Protein AF-A0AAW7YJQ0-F1 (afdb_monomer)

Sequence (318 aa):
MSNKPVYKATSKRKDRTQKNKHLVEFEAVMVGSGQRIIGKMYSPSHKVIGQQPTARGVTRTARDEAKNKDLKVTDFEINRKIQQVELSNKELQRIVRDLRQTFQVTKITVAELKSEVQKLADGKVKLELKMAHQNYLSCFGLQQHEIENSITLPLRIYITDVTAKSDIENLLFEENENVVFEAIGPDIKGSWYKEIYYKLTGEDAKKYKAYAEKAAKLKAFEKPQAEVDNLNADTISKLLKALENTPEGALQNGRVLVVKFINPETQQSQVSSQLLSIDELIYLENNKGLIQNPRLILEQIALVHNDEKPLLPDKPTH

Nearest PDB structures (foldseek):
  3qwu-assembly1_B  TM=6.341E-01  e=4.909E-01  Aquifex aeolicus
  7oqe-assembly1_G  TM=4.433E-01  e=2.481E+00  Saccharomyces cerevisiae
  8bwy-assembly1_O  TM=4.690E-01  e=8.864E+00  Chlamydomonas reinhardtii

Solvent-accessible surface area (backbone atoms only — not comparable to full-atom values): 19298 Å² total; per-residue (Å²): 134,86,87,71,88,82,86,75,88,79,84,81,85,76,83,92,83,74,97,76,81,75,72,55,76,51,77,52,76,56,90,88,73,84,54,77,52,81,51,81,53,82,67,87,78,83,79,86,77,88,76,83,91,78,93,80,74,100,78,50,68,69,61,56,49,51,53,52,50,54,51,52,54,51,52,53,56,51,52,53,51,49,52,51,51,53,51,52,50,54,51,52,54,49,52,55,51,53,53,51,50,54,50,53,53,51,54,50,54,54,52,53,52,53,52,52,53,50,54,50,51,58,50,48,55,55,48,52,53,49,49,52,53,49,53,58,44,45,78,72,72,56,54,75,78,75,45,68,76,40,44,77,46,87,43,80,49,81,37,76,60,62,84,60,48,66,62,53,50,51,67,67,64,54,88,46,96,58,52,54,78,53,78,59,69,75,83,49,92,74,33,50,45,46,39,36,35,39,40,29,45,69,70,60,23,52,54,50,47,54,51,50,54,52,48,47,62,48,40,79,68,35,64,69,47,56,55,49,49,51,53,46,49,54,48,50,53,53,52,49,62,73,42,68,89,45,75,56,47,47,50,73,60,90,49,39,37,38,30,27,28,60,41,86,89,77,70,42,76,44,77,50,74,50,73,48,53,73,68,45,46,53,52,46,70,76,42,64,72,37,55,81,36,39,66,60,38,55,56,55,44,51,33,49,74,68,72,45,80,65,81,70,76,74,73,81,82,123

pLDDT: mean 73.48, std 18.46, range [32.59, 98.06]

Foldseek 3Di:
DDDDDDDDFDDDDDDDDDDDFDKDKTWDDDPPPPDTDTDIDGDDDDDDDDDDDDDDDPPCPVVVVVVVVVVVVVVVVVVVVVVVVVVVVVVVVVVVVVVVVVVVVVVVVVVVVVVVVVVVVVVVVVVVVVVVVVVVVVVVVDDPVNPVAKDKDKDKDKDLACVCVVVVVCVVVVDDVQWDWDWDDDQDPRMGIIIIITIGHDPVRVVVVVVVVVVVVVVVVCPVVVVVVVVLVVVQVVVCVVCVPPQWFWDDDQQWIKTWYQDPVVSDIDIDIDGADPQLNVVCVVVVCCRVPRVVSVVQSVCVVVVNPRPDPPDPPD

Structure (mmCIF, N/CA/C/O backbone):
data_AF-A0AAW7YJQ0-F1
#
_entry.id   AF-A0AAW7YJQ0-F1
#
loop_
_atom_site.group_PDB
_atom_site.id
_atom_site.type_symbol
_atom_site.label_atom_id
_atom_site.label_alt_id
_atom_site.label_comp_id
_atom_site.label_asym_id
_atom_site.label_entity_id
_atom_site.label_seq_id
_atom_site.pdbx_PDB_ins_code
_atom_site.Cartn_x
_atom_site.Cartn_y
_atom_site.Cartn_z
_atom_site.occupancy
_atom_site.B_iso_or_equiv
_atom_site.auth_seq_id
_atom_site.auth_comp_id
_atom_site.auth_asym_id
_atom_site.auth_atom_id
_atom_site.pdbx_PDB_model_num
ATOM 1 N N . MET A 1 1 ? 27.300 18.529 -16.644 1.00 38.66 1 MET A N 1
ATOM 2 C CA . MET A 1 1 ? 28.735 18.745 -16.938 1.00 38.66 1 MET A CA 1
ATOM 3 C C . MET A 1 1 ? 29.188 17.696 -17.947 1.00 38.66 1 MET A C 1
ATOM 5 O O . MET A 1 1 ? 28.914 16.524 -17.739 1.00 38.66 1 MET A O 1
ATOM 9 N N . SER A 1 2 ? 29.760 18.111 -19.081 1.00 32.59 2 SER A N 1
ATOM 10 C CA . SER A 1 2 ? 30.146 17.222 -20.190 1.00 32.59 2 SER A CA 1
ATOM 11 C C . SER A 1 2 ? 31.541 16.636 -19.942 1.00 32.59 2 SER A C 1
ATOM 13 O O . SER A 1 2 ? 32.525 17.376 -19.946 1.00 32.59 2 SER A O 1
ATOM 15 N N . ASN A 1 3 ? 31.624 15.322 -19.705 1.00 36.12 3 ASN A N 1
ATOM 16 C CA . ASN A 1 3 ? 32.891 14.601 -19.568 1.00 36.12 3 ASN A CA 1
ATOM 17 C C . ASN A 1 3 ? 33.551 14.458 -20.946 1.00 36.12 3 ASN A C 1
ATOM 19 O O . ASN A 1 3 ? 33.208 13.569 -21.724 1.00 36.12 3 ASN A O 1
ATOM 23 N N . LYS A 1 4 ? 34.507 15.340 -21.253 1.00 37.34 4 LYS A N 1
ATOM 24 C CA . LYS A 1 4 ? 35.410 15.163 -22.397 1.00 37.34 4 LYS A CA 1
ATOM 25 C C . LYS A 1 4 ? 36.464 14.098 -22.050 1.00 37.34 4 LYS A C 1
ATOM 27 O O . LYS A 1 4 ? 36.998 14.136 -20.941 1.00 37.34 4 LYS A O 1
ATOM 32 N N . PRO A 1 5 ? 36.792 13.167 -22.961 1.00 40.34 5 PRO A N 1
ATOM 33 C CA . PRO A 1 5 ? 37.834 12.176 -22.718 1.00 40.34 5 PRO A CA 1
ATOM 34 C C . PRO A 1 5 ? 39.202 12.855 -22.566 1.00 40.34 5 PRO A C 1
ATOM 36 O O . PRO A 1 5 ? 39.597 13.679 -23.392 1.00 40.34 5 PRO A O 1
ATOM 39 N N . VAL A 1 6 ? 39.920 12.499 -21.499 1.00 46.69 6 VAL A N 1
ATOM 40 C CA . VAL A 1 6 ? 41.287 12.954 -21.218 1.00 46.69 6 VAL A CA 1
ATOM 41 C C . VAL A 1 6 ? 42.258 11.898 -21.740 1.00 46.69 6 VAL A C 1
ATOM 43 O O . VAL A 1 6 ? 42.297 10.781 -21.230 1.00 46.69 6 VAL A O 1
ATOM 46 N N . TYR A 1 7 ? 43.053 12.245 -22.751 1.00 45.16 7 TYR A N 1
ATOM 47 C CA . TYR A 1 7 ? 44.089 11.368 -23.297 1.00 45.16 7 TYR A CA 1
ATOM 48 C C . TYR A 1 7 ? 45.392 11.564 -22.512 1.00 45.16 7 TYR A C 1
ATOM 50 O O . TYR A 1 7 ? 45.967 12.651 -22.526 1.00 45.16 7 TYR A O 1
ATOM 58 N N . LYS A 1 8 ? 45.877 10.521 -21.827 1.00 47.38 8 LYS A N 1
ATOM 59 C CA . LYS A 1 8 ? 47.221 10.503 -21.224 1.00 47.38 8 LYS A CA 1
ATOM 60 C C . LYS A 1 8 ? 48.135 9.618 -22.065 1.00 47.38 8 LYS A C 1
ATOM 62 O O . LYS A 1 8 ? 47.980 8.403 -22.067 1.00 47.38 8 LYS A O 1
ATOM 67 N N . ALA A 1 9 ? 49.094 10.224 -22.760 1.00 42.44 9 ALA A N 1
ATOM 68 C CA . ALA A 1 9 ? 50.159 9.499 -23.444 1.00 42.44 9 ALA A CA 1
ATOM 69 C C . ALA A 1 9 ? 51.313 9.247 -22.462 1.00 42.44 9 ALA A C 1
ATOM 71 O O . ALA A 1 9 ? 51.965 10.186 -22.011 1.00 42.44 9 ALA A O 1
ATOM 72 N N . THR A 1 10 ? 51.574 7.988 -22.117 1.00 46.25 10 THR A N 1
ATOM 73 C CA . THR A 1 10 ? 52.724 7.598 -21.292 1.00 46.25 10 THR A CA 1
ATOM 74 C C . THR A 1 10 ? 53.761 6.889 -22.161 1.00 46.25 10 THR A C 1
ATOM 76 O O . THR A 1 10 ? 53.623 5.730 -22.536 1.00 46.25 10 THR A O 1
ATOM 79 N N . SER A 1 11 ? 54.837 7.601 -22.498 1.00 42.94 11 SER A N 1
ATOM 80 C CA . SER A 1 11 ? 55.991 7.042 -23.210 1.00 42.94 11 SER A CA 1
ATOM 81 C C . SER A 1 11 ? 56.911 6.327 -22.212 1.00 42.94 11 SER A C 1
ATOM 83 O O . SER A 1 11 ? 57.704 6.974 -21.526 1.00 42.94 11 SER A O 1
ATOM 85 N N . LYS A 1 12 ? 56.855 4.992 -22.137 1.00 48.91 12 LYS A N 1
ATOM 86 C CA . LYS A 1 12 ? 57.889 4.202 -21.446 1.00 48.91 12 LYS A CA 1
ATOM 87 C C . LYS A 1 12 ? 59.091 4.014 -22.379 1.00 48.91 12 LYS A C 1
ATOM 89 O O . LYS A 1 12 ? 59.047 3.199 -23.295 1.00 48.91 12 LYS A O 1
ATOM 94 N N . ARG A 1 13 ? 60.181 4.755 -22.143 1.00 43.78 13 ARG A N 1
ATOM 95 C CA . ARG A 1 13 ? 61.488 4.482 -22.767 1.00 43.78 13 ARG A CA 1
ATOM 96 C C . ARG A 1 13 ? 62.072 3.216 -22.136 1.00 43.78 13 ARG A C 1
ATOM 98 O O . ARG A 1 13 ? 62.430 3.236 -20.966 1.00 43.78 13 ARG A O 1
ATOM 105 N N . LYS A 1 14 ? 62.145 2.122 -22.898 1.00 45.50 14 LYS A N 1
ATOM 106 C CA . LYS A 1 14 ? 62.952 0.949 -22.536 1.00 45.50 14 LYS A CA 1
ATOM 107 C C . LYS A 1 14 ? 64.390 1.161 -22.994 1.00 45.50 14 LYS A C 1
ATOM 109 O O . LYS A 1 14 ? 64.624 1.653 -24.099 1.00 45.50 14 LYS A O 1
ATOM 114 N N . ASP A 1 15 ? 65.314 0.798 -22.114 1.00 45.66 15 ASP A N 1
ATOM 115 C CA . ASP A 1 15 ? 66.744 0.983 -22.288 1.00 45.66 15 ASP A CA 1
ATOM 116 C C . ASP A 1 15 ? 67.310 0.252 -23.506 1.00 45.66 15 ASP A C 1
ATOM 118 O O . ASP A 1 15 ? 66.871 -0.826 -23.914 1.00 45.66 15 ASP A O 1
ATOM 122 N N . ARG A 1 16 ? 68.299 0.916 -24.102 1.00 49.16 16 ARG A N 1
ATOM 123 C CA . ARG A 1 16 ? 69.020 0.535 -25.312 1.00 49.16 16 ARG A CA 1
ATOM 124 C C . ARG A 1 16 ? 69.809 -0.751 -25.091 1.00 49.16 16 ARG A C 1
ATOM 126 O O . ARG A 1 16 ? 70.845 -0.712 -24.442 1.00 49.16 16 ARG A O 1
ATOM 133 N N . THR A 1 17 ? 69.414 -1.839 -25.745 1.00 48.22 17 THR A N 1
ATOM 134 C CA . THR A 1 17 ? 70.344 -2.851 -26.294 1.00 48.22 17 THR A CA 1
ATOM 135 C C . THR A 1 17 ? 69.590 -3.850 -27.170 1.00 48.22 17 THR A C 1
ATOM 137 O O . THR A 1 17 ? 69.446 -5.013 -26.838 1.00 48.22 17 THR A O 1
ATOM 140 N N . GLN A 1 18 ? 69.084 -3.395 -28.318 1.00 44.53 18 GLN A N 1
ATOM 141 C CA . GLN A 1 18 ? 68.950 -4.225 -29.522 1.00 44.53 18 GLN A CA 1
ATOM 142 C C . GLN A 1 18 ? 68.548 -3.334 -30.700 1.00 44.53 18 GLN A C 1
ATOM 144 O O . GLN A 1 18 ? 67.503 -2.687 -30.713 1.00 44.53 18 GLN A O 1
ATOM 149 N N . LYS A 1 19 ? 69.432 -3.262 -31.697 1.00 52.66 19 LYS A N 1
ATOM 150 C CA . LYS A 1 19 ? 69.169 -2.625 -32.988 1.00 52.66 19 LYS A CA 1
ATOM 151 C C . LYS A 1 19 ? 68.106 -3.444 -33.725 1.00 52.66 19 LYS A C 1
ATOM 153 O O . LYS A 1 19 ? 68.458 -4.447 -34.334 1.00 52.66 19 LYS A O 1
ATOM 158 N N . ASN A 1 20 ? 66.842 -3.026 -33.681 1.00 49.19 20 ASN A N 1
ATOM 159 C CA . ASN A 1 20 ? 65.952 -2.916 -34.848 1.00 49.19 20 ASN A CA 1
ATOM 160 C C . ASN A 1 20 ? 64.479 -2.745 -34.444 1.00 49.19 20 ASN A C 1
ATOM 162 O O . ASN A 1 20 ? 63.972 -3.467 -33.595 1.00 49.19 20 ASN A O 1
ATOM 166 N N . LYS A 1 21 ? 63.802 -1.873 -35.207 1.00 51.53 21 LYS A N 1
ATOM 167 C CA . LYS A 1 21 ? 62.353 -1.599 -35.278 1.00 51.53 21 LYS A CA 1
ATOM 168 C C . LYS A 1 21 ? 61.780 -0.741 -34.143 1.00 51.53 21 LYS A C 1
ATOM 170 O O . LYS A 1 21 ? 61.586 -1.183 -33.018 1.00 51.53 21 LYS A O 1
ATOM 175 N N . HIS A 1 22 ? 61.436 0.499 -34.499 1.00 51.03 22 HIS A N 1
ATOM 176 C CA . HIS A 1 22 ? 60.574 1.373 -33.708 1.00 51.03 22 HIS A CA 1
ATOM 177 C C . HIS A 1 22 ? 59.160 0.780 -33.660 1.00 51.03 22 HIS A C 1
ATOM 179 O O . HIS A 1 22 ? 58.366 0.971 -34.580 1.00 51.03 22 HIS A O 1
ATOM 185 N N . LEU A 1 23 ? 58.872 0.030 -32.600 1.00 50.62 23 LEU A N 1
ATOM 186 C CA . LEU A 1 23 ? 57.520 -0.362 -32.228 1.00 50.62 23 LEU A CA 1
ATOM 187 C C . LEU A 1 23 ? 57.001 0.686 -31.240 1.00 50.62 23 LEU A C 1
ATOM 189 O O . LEU A 1 23 ? 57.612 0.889 -30.190 1.00 50.62 23 LEU A O 1
ATOM 193 N N . VAL A 1 24 ? 55.911 1.370 -31.582 1.00 55.31 24 VAL A N 1
ATOM 194 C CA . VAL A 1 24 ? 55.222 2.269 -30.650 1.00 55.31 24 VAL A CA 1
ATOM 195 C C . VAL A 1 24 ? 53.917 1.587 -30.258 1.00 55.31 24 VAL A C 1
ATOM 197 O O . VAL A 1 24 ? 53.035 1.383 -31.092 1.00 55.31 24 VAL A O 1
ATOM 200 N N . GLU A 1 25 ? 53.838 1.152 -29.004 1.00 51.06 25 GLU A N 1
ATOM 201 C CA . GLU A 1 25 ? 52.619 0.599 -28.415 1.00 51.06 25 GLU A CA 1
ATOM 202 C C . GLU A 1 25 ? 51.850 1.740 -27.747 1.00 51.06 25 GLU A C 1
ATOM 204 O O . GLU A 1 25 ? 52.436 2.539 -27.013 1.00 51.06 25 GLU A O 1
ATOM 209 N N . PHE A 1 26 ? 50.546 1.823 -28.002 1.00 57.84 26 PHE A N 1
ATOM 210 C CA . PHE A 1 26 ? 49.669 2.781 -27.337 1.00 57.84 26 PHE A CA 1
ATOM 211 C C . PHE A 1 26 ? 48.588 2.018 -26.576 1.00 57.84 26 PHE A C 1
ATOM 213 O O . PHE A 1 26 ? 47.979 1.085 -27.103 1.00 57.84 26 PHE A O 1
ATOM 220 N N . GLU A 1 27 ? 48.353 2.427 -25.333 1.00 51.44 27 GLU A N 1
ATOM 221 C CA . GLU A 1 27 ? 47.307 1.876 -24.477 1.00 51.44 27 GLU A CA 1
ATOM 222 C C . GLU A 1 27 ? 46.198 2.923 -24.334 1.00 51.44 27 GLU A C 1
ATOM 224 O O . GLU A 1 27 ? 46.438 4.033 -23.857 1.00 51.44 27 GLU A O 1
ATOM 229 N N . ALA A 1 28 ? 44.987 2.584 -24.777 1.00 58.69 28 ALA A N 1
ATOM 230 C CA . ALA A 1 28 ? 43.810 3.428 -24.612 1.00 58.69 28 ALA A CA 1
ATOM 231 C C . ALA A 1 28 ? 42.861 2.763 -23.610 1.00 58.69 28 ALA A C 1
ATOM 233 O O . ALA A 1 28 ? 42.374 1.653 -23.835 1.00 58.69 28 ALA A O 1
ATOM 234 N N . VAL A 1 29 ? 42.600 3.447 -22.495 1.00 53.69 29 VAL A N 1
ATOM 235 C CA . VAL A 1 29 ? 41.672 2.984 -21.458 1.00 53.69 29 VAL A CA 1
ATOM 236 C C . VAL A 1 29 ? 40.405 3.827 -21.534 1.00 53.69 29 VAL A C 1
ATOM 238 O O . VAL A 1 29 ? 40.438 5.031 -21.283 1.00 53.69 29 VAL A O 1
ATOM 241 N N . MET A 1 30 ? 39.282 3.199 -21.885 1.00 52.75 30 MET A N 1
ATOM 242 C CA . MET A 1 30 ? 37.971 3.846 -21.851 1.00 52.75 30 MET A CA 1
ATOM 243 C C . MET A 1 30 ? 37.423 3.819 -20.422 1.00 52.75 30 MET A C 1
ATOM 245 O O . MET A 1 30 ? 37.173 2.757 -19.852 1.00 52.75 30 MET A O 1
ATOM 249 N N . VAL A 1 31 ? 37.244 4.999 -19.825 1.00 48.41 31 VAL A N 1
ATOM 250 C CA . VAL A 1 31 ? 36.720 5.137 -18.459 1.00 48.41 31 VAL A CA 1
ATOM 251 C C . VAL A 1 31 ? 35.211 4.875 -18.475 1.00 48.41 31 VAL A C 1
ATOM 253 O O . VAL A 1 31 ? 34.451 5.672 -19.017 1.00 48.41 31 VAL A O 1
ATOM 256 N N . GLY A 1 32 ? 34.792 3.747 -17.895 1.00 57.69 32 GLY A N 1
ATOM 257 C CA . GLY A 1 32 ? 33.382 3.390 -17.683 1.00 57.69 32 GLY A CA 1
ATOM 258 C C . GLY A 1 32 ? 32.996 1.966 -18.096 1.00 57.69 32 GLY A C 1
ATOM 259 O O . GLY A 1 32 ? 32.023 1.445 -17.567 1.00 57.69 32 GLY A O 1
ATOM 260 N N . SER A 1 33 ? 33.755 1.308 -18.982 1.00 61.25 33 SER A N 1
ATOM 261 C CA . SER A 1 33 ? 33.408 -0.034 -19.494 1.00 61.25 33 SER A CA 1
ATOM 262 C C . SER A 1 33 ? 34.340 -1.166 -19.045 1.00 61.25 33 SER A C 1
ATOM 264 O O . SER A 1 33 ? 34.097 -2.319 -19.386 1.00 61.25 33 SER A O 1
ATOM 266 N N . GLY A 1 34 ? 35.433 -0.868 -18.331 1.00 60.31 34 GLY A N 1
ATOM 267 C CA . GLY A 1 34 ? 36.423 -1.869 -17.899 1.00 60.31 34 GLY A CA 1
ATOM 268 C C . GLY A 1 34 ? 37.202 -2.556 -19.034 1.00 60.31 34 GLY A C 1
ATOM 269 O O . GLY A 1 34 ? 38.104 -3.344 -18.764 1.00 60.31 34 GLY A O 1
ATOM 270 N N . GLN A 1 35 ? 36.906 -2.256 -20.302 1.00 52.62 35 GLN A N 1
ATOM 271 C CA . GLN A 1 35 ? 37.586 -2.849 -21.451 1.00 52.62 35 GLN A CA 1
ATOM 272 C C . GLN A 1 35 ? 38.898 -2.119 -21.760 1.00 52.62 35 GLN A C 1
ATOM 274 O O . GLN A 1 35 ? 38.926 -0.903 -21.967 1.00 52.62 35 GLN A O 1
ATOM 279 N N . ARG A 1 36 ? 39.991 -2.887 -21.829 1.00 61.41 36 ARG A N 1
ATOM 280 C CA . ARG A 1 36 ? 41.296 -2.437 -22.332 1.00 61.41 36 ARG A CA 1
ATOM 281 C C . ARG A 1 36 ? 41.463 -2.858 -23.787 1.00 61.41 36 ARG A C 1
ATOM 283 O O . ARG A 1 36 ? 41.291 -4.030 -24.106 1.00 61.41 36 ARG A O 1
ATOM 290 N N . ILE A 1 37 ? 41.852 -1.917 -24.645 1.00 60.56 37 ILE A N 1
ATOM 291 C CA . ILE A 1 37 ? 42.207 -2.191 -26.040 1.00 60.56 37 ILE A CA 1
ATOM 292 C C . ILE A 1 37 ? 43.687 -1.850 -26.218 1.00 60.56 37 ILE A C 1
ATOM 294 O O . ILE A 1 37 ? 44.101 -0.712 -25.995 1.00 60.56 37 ILE A O 1
ATOM 298 N N . ILE A 1 38 ? 44.485 -2.848 -26.605 1.00 65.38 38 ILE A N 1
ATOM 299 C CA . ILE A 1 38 ? 45.920 -2.700 -26.870 1.00 65.38 38 ILE A CA 1
ATOM 300 C C . ILE A 1 38 ? 46.132 -2.825 -28.379 1.00 65.38 38 ILE A C 1
ATOM 302 O O . ILE A 1 38 ? 45.857 -3.873 -28.961 1.00 65.38 38 ILE A O 1
ATOM 306 N N . GLY A 1 39 ? 46.614 -1.755 -29.013 1.00 57.09 39 GLY A N 1
ATOM 307 C CA . GLY A 1 39 ? 46.923 -1.718 -30.443 1.00 57.09 39 GLY A CA 1
ATOM 308 C C . GLY A 1 39 ? 48.424 -1.576 -30.691 1.00 57.09 39 GLY A C 1
ATOM 309 O O . GLY A 1 39 ? 49.099 -0.805 -30.009 1.00 57.09 39 GLY A O 1
ATOM 310 N N . LYS A 1 40 ? 48.953 -2.298 -31.688 1.00 58.19 40 LYS A N 1
ATOM 311 C CA . LYS A 1 40 ? 50.346 -2.168 -32.146 1.00 58.19 40 LYS A CA 1
ATOM 312 C C . LYS A 1 40 ? 50.368 -1.570 -33.551 1.00 58.19 40 LYS A C 1
ATOM 314 O O . LYS A 1 40 ? 49.762 -2.135 -34.457 1.00 58.19 40 LYS A O 1
ATOM 319 N N . MET A 1 41 ? 51.073 -0.454 -33.742 1.00 50.34 41 MET A N 1
ATOM 320 C CA . MET A 1 41 ? 51.333 0.121 -35.068 1.00 50.34 41 MET A CA 1
ATOM 321 C C . MET A 1 41 ? 52.789 -0.110 -35.470 1.00 50.34 41 MET A C 1
ATOM 323 O O . MET A 1 41 ? 53.715 0.177 -34.710 1.00 50.34 41 MET A O 1
ATOM 327 N N . TYR A 1 42 ? 52.986 -0.605 -36.690 1.00 48.03 42 TYR A N 1
ATOM 328 C CA . TYR A 1 42 ? 54.304 -0.760 -37.295 1.00 48.03 42 TYR A CA 1
ATOM 329 C C . TYR A 1 42 ? 54.614 0.457 -38.167 1.00 48.03 42 TYR A C 1
ATOM 331 O O . TYR A 1 42 ? 53.883 0.750 -39.109 1.00 48.03 42 TYR A O 1
ATOM 339 N N . SER A 1 43 ? 55.712 1.155 -37.864 1.00 51.47 43 SER A N 1
ATOM 340 C CA . SER A 1 43 ? 56.234 2.214 -38.731 1.00 51.47 43 SER A CA 1
ATOM 341 C C . SER A 1 43 ? 56.965 1.593 -39.937 1.00 51.47 43 SER A C 1
ATOM 343 O O . SER A 1 43 ? 57.858 0.758 -39.727 1.00 51.47 43 SER A O 1
ATOM 345 N N . PRO A 1 44 ? 56.628 1.962 -41.189 1.00 46.12 44 PRO A N 1
ATOM 346 C CA . PRO A 1 44 ? 57.328 1.464 -42.366 1.00 46.12 44 PRO A CA 1
ATOM 347 C C . PRO A 1 44 ? 58.755 2.024 -42.384 1.00 46.12 44 PRO A C 1
ATOM 349 O O . PRO A 1 44 ? 58.982 3.212 -42.588 1.00 46.12 44 PRO A O 1
ATOM 352 N N . SER A 1 45 ? 59.745 1.163 -42.148 1.00 41.59 45 SER A N 1
ATOM 353 C CA . SER A 1 45 ? 61.159 1.538 -42.218 1.00 41.59 45 SER A CA 1
ATOM 354 C C . SER A 1 45 ? 61.636 1.393 -43.665 1.00 41.59 45 SER A C 1
ATOM 356 O O . SER A 1 45 ? 61.904 0.283 -44.124 1.00 41.59 45 SER A O 1
ATOM 358 N N . HIS A 1 46 ? 61.749 2.501 -44.398 1.00 43.66 46 HIS A N 1
ATOM 359 C CA . HIS A 1 46 ? 62.412 2.507 -45.701 1.00 43.66 46 HIS A CA 1
ATOM 360 C C . HIS A 1 46 ? 63.924 2.332 -45.515 1.00 43.66 46 HIS A C 1
ATOM 362 O O . HIS A 1 46 ? 64.620 3.199 -44.992 1.00 43.66 46 HIS A O 1
ATOM 368 N N . LYS A 1 47 ? 64.435 1.171 -45.929 1.00 44.00 47 LYS A N 1
ATOM 369 C CA . LYS A 1 47 ? 65.864 0.863 -45.978 1.00 44.00 47 LYS A CA 1
ATOM 370 C C . LYS A 1 47 ? 66.404 1.383 -47.314 1.00 44.00 47 LYS A C 1
ATOM 372 O O . LYS A 1 47 ? 66.208 0.746 -48.344 1.00 44.00 47 LYS A O 1
ATOM 377 N N . VAL A 1 48 ? 67.054 2.545 -47.305 1.00 52.84 48 VAL A N 1
ATOM 378 C CA . VAL A 1 48 ? 67.793 3.057 -48.469 1.00 52.84 48 VAL A CA 1
ATOM 379 C C . VAL A 1 48 ? 69.103 2.273 -48.560 1.00 52.84 48 VAL A C 1
ATOM 381 O O . VAL A 1 48 ? 70.017 2.482 -47.766 1.00 52.84 48 VAL A O 1
ATOM 384 N N . ILE A 1 49 ? 69.168 1.308 -49.477 1.00 45.22 49 ILE A N 1
ATOM 385 C CA . ILE A 1 49 ? 70.396 0.577 -49.804 1.00 45.22 49 ILE A CA 1
ATOM 386 C C . ILE A 1 49 ? 71.047 1.309 -50.977 1.00 45.22 49 ILE A C 1
ATOM 388 O O . ILE A 1 49 ? 70.542 1.263 -52.095 1.00 45.22 49 ILE A O 1
ATOM 392 N N . GLY A 1 50 ? 72.155 2.001 -50.714 1.00 51.00 50 GLY A N 1
ATOM 393 C CA . GLY A 1 50 ? 73.015 2.550 -51.758 1.00 51.00 50 GLY A CA 1
ATOM 394 C C . GLY A 1 50 ? 73.790 1.427 -52.447 1.00 51.00 50 GLY A C 1
ATOM 395 O O . GLY A 1 50 ? 74.517 0.687 -51.787 1.00 51.00 50 GLY A O 1
ATOM 396 N N . GLN A 1 51 ? 73.639 1.304 -53.765 1.00 43.50 51 GLN A N 1
ATOM 397 C CA . GLN A 1 51 ? 74.512 0.492 -54.613 1.00 43.50 51 GLN A CA 1
ATOM 3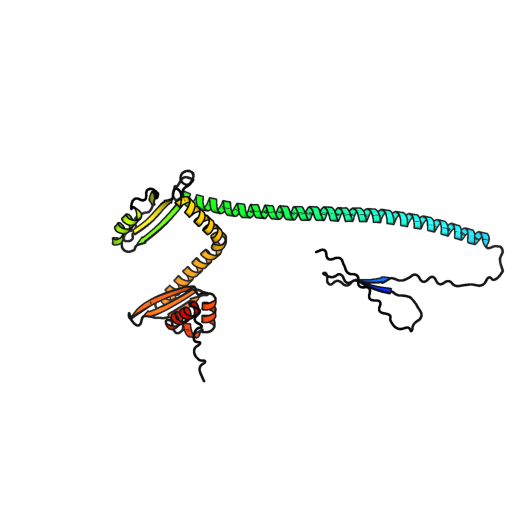98 C C . GLN A 1 51 ? 75.262 1.401 -55.591 1.00 43.50 51 GLN A C 1
ATOM 400 O O . GLN A 1 51 ? 74.673 2.283 -56.213 1.00 43.50 51 GLN A O 1
ATOM 405 N N . GLN A 1 52 ? 76.575 1.183 -55.679 1.00 48.16 52 GLN A N 1
ATOM 406 C CA . GLN A 1 52 ? 77.493 1.857 -56.595 1.00 48.16 52 GLN A CA 1
ATOM 407 C C . GLN A 1 52 ? 77.241 1.460 -58.063 1.00 48.16 52 GLN A C 1
ATOM 409 O O . GLN A 1 52 ? 76.842 0.323 -58.331 1.00 48.16 52 GLN A O 1
ATOM 414 N N . PRO A 1 53 ? 77.520 2.361 -59.024 1.00 46.09 53 PRO A N 1
ATOM 415 C CA . PRO A 1 53 ? 77.292 2.113 -60.439 1.00 46.09 53 PRO A CA 1
ATOM 416 C C . PRO A 1 53 ? 78.438 1.282 -61.028 1.00 46.09 53 PRO A C 1
ATOM 418 O O . PRO A 1 53 ? 79.586 1.719 -61.058 1.00 46.09 53 PRO A O 1
ATOM 421 N N . THR A 1 54 ? 78.131 0.089 -61.537 1.00 49.03 54 THR A N 1
ATOM 422 C CA . THR A 1 54 ? 79.034 -0.645 -62.434 1.00 49.03 54 THR A CA 1
ATOM 423 C C . THR A 1 54 ? 78.545 -0.503 -63.870 1.00 49.03 54 THR A C 1
ATOM 425 O O . THR A 1 54 ? 77.390 -0.772 -64.199 1.00 49.03 54 THR A O 1
ATOM 428 N N . ALA A 1 55 ? 79.444 -0.020 -64.726 1.00 51.88 55 ALA A N 1
ATOM 429 C CA . ALA A 1 55 ? 79.224 0.206 -66.143 1.00 51.88 55 ALA A CA 1
ATOM 430 C C . ALA A 1 55 ? 79.234 -1.125 -66.910 1.00 51.88 55 ALA A C 1
ATOM 432 O O . ALA A 1 55 ? 80.281 -1.757 -67.021 1.00 51.88 55 ALA A O 1
ATOM 433 N N . ARG A 1 56 ? 78.074 -1.545 -67.435 1.00 44.34 56 ARG A N 1
ATOM 434 C CA . ARG A 1 56 ? 77.917 -2.489 -68.563 1.00 44.34 56 ARG A CA 1
ATOM 435 C C . ARG A 1 56 ? 76.435 -2.607 -68.951 1.00 44.34 56 ARG A C 1
ATOM 437 O O . ARG A 1 56 ? 75.620 -3.021 -68.134 1.00 44.34 56 ARG A O 1
ATOM 444 N N . GLY A 1 57 ? 76.113 -2.327 -70.218 1.00 44.78 57 GLY A N 1
ATOM 445 C CA . GLY A 1 57 ? 74.914 -2.861 -70.884 1.00 44.78 57 GLY A CA 1
ATOM 446 C C . GLY A 1 57 ? 73.924 -1.831 -71.433 1.00 44.78 57 GLY A C 1
ATOM 447 O O . GLY A 1 57 ? 72.904 -1.550 -70.812 1.00 44.78 57 GLY A O 1
ATOM 448 N N . VAL A 1 58 ? 74.177 -1.359 -72.656 1.00 52.44 58 VAL A N 1
ATOM 449 C CA . VAL A 1 58 ? 73.335 -0.452 -73.470 1.00 52.44 58 VAL A CA 1
ATOM 450 C C . VAL A 1 58 ? 72.151 -1.198 -74.134 1.00 52.44 58 VAL A C 1
ATOM 452 O O . VAL A 1 58 ? 71.747 -0.908 -75.248 1.00 52.44 58 VAL A O 1
ATOM 455 N N . THR A 1 59 ? 71.540 -2.171 -73.452 1.00 53.28 59 THR A N 1
ATOM 456 C CA . THR A 1 59 ? 70.336 -2.882 -73.952 1.00 53.28 59 THR A CA 1
ATOM 457 C C . THR A 1 59 ? 69.293 -3.154 -72.857 1.00 53.28 59 THR A C 1
ATOM 459 O O . THR A 1 59 ? 68.558 -4.138 -72.906 1.00 53.28 59 THR A O 1
ATOM 462 N N . ARG A 1 60 ? 69.202 -2.278 -71.842 1.00 50.84 60 ARG A N 1
ATOM 463 C CA . ARG A 1 60 ? 68.178 -2.340 -70.770 1.00 50.84 60 ARG A CA 1
ATOM 464 C C . ARG A 1 60 ? 67.008 -1.361 -70.916 1.00 50.84 60 ARG A C 1
ATOM 466 O O . ARG A 1 60 ? 66.023 -1.507 -70.199 1.00 50.84 60 ARG A O 1
ATOM 473 N N . THR A 1 61 ? 67.053 -0.433 -71.868 1.00 55.09 61 THR A N 1
ATOM 474 C CA . THR A 1 61 ? 66.029 0.614 -72.034 1.00 55.09 61 THR A CA 1
ATOM 475 C C . THR A 1 61 ? 64.635 0.053 -72.335 1.00 55.09 61 THR A C 1
ATOM 477 O O . THR A 1 61 ? 63.674 0.468 -71.702 1.00 55.09 61 THR A O 1
ATOM 480 N N . ALA A 1 62 ? 64.505 -0.995 -73.154 1.00 55.56 62 ALA A N 1
ATOM 481 C CA . ALA A 1 62 ? 63.187 -1.560 -73.481 1.00 55.56 62 ALA A CA 1
ATOM 482 C C . ALA A 1 62 ? 62.541 -2.394 -72.346 1.00 55.56 62 ALA A C 1
ATOM 484 O O . ALA A 1 62 ? 61.317 -2.412 -72.206 1.00 55.56 62 ALA A O 1
ATOM 485 N N . ARG A 1 63 ? 63.334 -3.092 -71.513 1.00 56.00 63 ARG A N 1
ATOM 486 C CA . ARG A 1 63 ? 62.803 -3.945 -70.424 1.00 56.00 63 ARG A CA 1
ATOM 487 C C . ARG A 1 63 ? 62.392 -3.128 -69.201 1.00 56.00 63 ARG A C 1
ATOM 489 O O . ARG A 1 63 ? 61.393 -3.459 -68.560 1.00 56.00 63 ARG A O 1
ATOM 496 N N . ASP A 1 64 ? 63.139 -2.071 -68.895 1.00 58.88 64 ASP A N 1
ATOM 497 C CA . ASP A 1 64 ? 62.791 -1.146 -67.816 1.00 58.88 64 ASP A CA 1
ATOM 498 C C . ASP A 1 64 ? 61.607 -0.250 -68.220 1.00 58.88 64 ASP A C 1
ATOM 500 O O . ASP A 1 64 ? 60.753 0.039 -67.385 1.00 58.88 64 ASP A O 1
ATOM 504 N N . GLU A 1 65 ? 61.450 0.076 -69.509 1.00 60.66 65 GLU A N 1
ATOM 505 C CA . GLU A 1 65 ? 60.241 0.728 -70.035 1.00 60.66 65 GLU A CA 1
ATOM 506 C C . GLU A 1 65 ? 58.995 -0.169 -69.978 1.00 60.66 65 GLU A C 1
ATOM 508 O O . GLU A 1 65 ? 57.922 0.314 -69.611 1.00 60.66 65 GLU A O 1
ATOM 513 N N . ALA A 1 66 ? 59.115 -1.470 -70.278 1.00 61.78 66 ALA A N 1
ATOM 514 C CA . ALA A 1 66 ? 58.004 -2.420 -70.150 1.00 61.78 66 ALA A CA 1
ATOM 515 C C . ALA A 1 66 ? 57.561 -2.593 -68.684 1.00 61.78 66 ALA A C 1
ATOM 517 O O . ALA A 1 66 ? 56.378 -2.462 -68.382 1.00 61.78 66 ALA A O 1
ATOM 518 N N . LYS A 1 67 ? 58.509 -2.761 -67.747 1.00 66.00 67 LYS A N 1
ATOM 519 C CA . LYS A 1 67 ? 58.203 -2.809 -66.304 1.00 66.00 67 LYS A CA 1
ATOM 520 C C . LYS A 1 67 ? 57.585 -1.511 -65.781 1.00 66.00 67 LYS A C 1
ATOM 522 O O . LYS A 1 67 ? 56.714 -1.554 -64.920 1.00 66.00 67 LYS A O 1
ATOM 527 N N . ASN A 1 68 ? 58.028 -0.360 -66.285 1.00 69.81 68 ASN A N 1
ATOM 528 C CA . ASN A 1 68 ? 57.478 0.940 -65.902 1.00 69.81 68 ASN A CA 1
ATOM 529 C C . ASN A 1 68 ? 56.050 1.135 -66.449 1.00 69.81 68 ASN A C 1
ATOM 531 O O . ASN A 1 68 ? 55.223 1.764 -65.796 1.00 69.81 68 ASN A O 1
ATOM 535 N N . LYS A 1 69 ? 55.717 0.556 -67.612 1.00 67.44 69 LYS A N 1
ATOM 536 C CA . LYS A 1 69 ? 54.332 0.522 -68.111 1.00 67.44 69 LYS A CA 1
ATOM 537 C C . LYS A 1 69 ? 53.432 -0.356 -67.237 1.00 67.44 69 LYS A C 1
ATOM 539 O O . LYS A 1 69 ? 52.367 0.117 -66.852 1.00 67.44 69 LYS A O 1
ATOM 544 N N . ASP A 1 70 ? 53.877 -1.553 -66.857 1.00 72.12 70 ASP A N 1
ATOM 545 C CA . ASP A 1 70 ? 53.096 -2.449 -65.987 1.00 72.12 70 ASP A CA 1
ATOM 546 C C . ASP A 1 70 ? 52.865 -1.841 -64.591 1.00 72.12 70 ASP A C 1
ATOM 548 O O . ASP A 1 70 ? 51.745 -1.862 -64.081 1.00 72.12 70 ASP A O 1
ATOM 552 N N . LEU A 1 71 ? 53.890 -1.207 -64.005 1.00 75.19 71 LEU A N 1
ATOM 553 C CA . LEU A 1 71 ? 53.773 -0.495 -62.723 1.00 75.19 71 LEU A CA 1
ATOM 554 C C . LEU A 1 71 ? 52.758 0.661 -62.791 1.00 75.19 71 LEU A C 1
ATOM 556 O O . LEU A 1 71 ? 51.928 0.813 -61.894 1.00 75.19 71 LEU A O 1
ATOM 560 N N . LYS A 1 72 ? 52.749 1.432 -63.885 1.00 75.94 72 LYS A N 1
ATOM 561 C CA . LYS A 1 72 ? 51.781 2.525 -64.080 1.00 75.94 72 LYS A CA 1
ATOM 562 C C . LYS A 1 72 ? 50.339 2.034 -64.205 1.00 75.94 72 LYS A C 1
ATOM 564 O O . LYS A 1 72 ? 49.431 2.703 -63.712 1.00 75.94 72 LYS A O 1
ATOM 569 N N . VAL A 1 73 ? 50.117 0.880 -64.840 1.00 76.75 73 VAL A N 1
ATOM 570 C CA . VAL A 1 73 ? 48.783 0.257 -64.908 1.00 76.75 73 VAL A CA 1
ATOM 571 C C . VAL A 1 73 ? 48.326 -0.159 -63.505 1.00 76.75 73 VAL A C 1
ATOM 573 O O . VAL A 1 73 ? 47.190 0.132 -63.128 1.00 76.75 73 VAL A O 1
ATOM 576 N N . THR A 1 74 ? 49.220 -0.729 -62.687 1.00 87.25 74 THR A N 1
ATOM 577 C CA . THR A 1 74 ? 48.884 -1.109 -61.304 1.00 87.25 74 THR A CA 1
ATOM 578 C C . THR A 1 74 ? 48.576 0.090 -60.403 1.00 87.25 74 THR A C 1
ATOM 580 O O . THR A 1 74 ? 47.620 0.034 -59.629 1.00 87.25 74 THR A O 1
ATOM 583 N N . ASP A 1 75 ? 49.297 1.207 -60.542 1.00 87.19 75 ASP A N 1
ATOM 584 C CA . ASP A 1 75 ? 49.038 2.422 -59.757 1.00 87.19 75 ASP A CA 1
ATOM 585 C C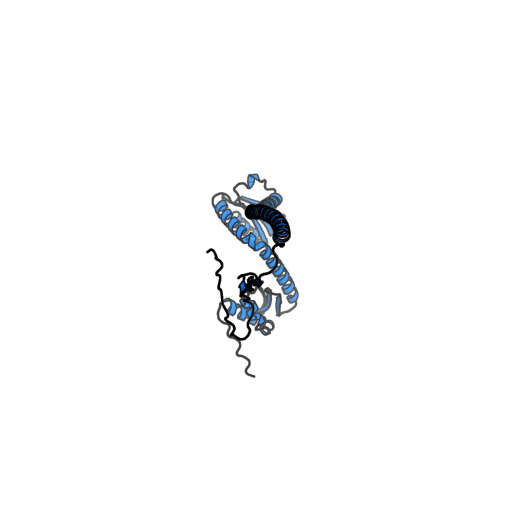 . ASP A 1 75 ? 47.671 3.040 -60.086 1.00 87.19 75 ASP A C 1
ATOM 587 O O . ASP A 1 75 ? 46.963 3.516 -59.194 1.00 87.19 75 ASP A O 1
ATOM 591 N N . PHE A 1 76 ? 47.258 3.011 -61.357 1.00 90.06 76 PHE A N 1
ATOM 592 C CA . PHE A 1 76 ? 45.939 3.496 -61.764 1.00 90.06 76 PHE A CA 1
ATOM 593 C C . PHE A 1 76 ? 44.807 2.659 -61.152 1.00 90.06 76 PHE A C 1
ATOM 595 O O . PHE A 1 76 ? 43.849 3.212 -60.604 1.00 90.06 76 PHE A O 1
ATOM 602 N N . GLU A 1 77 ? 44.923 1.329 -61.184 1.00 92.56 77 GLU A N 1
ATOM 603 C CA . GLU A 1 77 ? 43.935 0.431 -60.577 1.00 92.56 77 GLU A CA 1
ATOM 604 C C . GLU A 1 77 ? 43.859 0.579 -59.052 1.00 92.56 77 GLU A C 1
ATOM 606 O O . GLU A 1 77 ? 42.762 0.580 -58.484 1.00 92.56 77 GLU A O 1
ATOM 611 N N . ILE A 1 78 ? 45.006 0.738 -58.383 1.00 92.00 78 ILE A N 1
ATOM 612 C CA . ILE A 1 78 ? 45.077 0.982 -56.937 1.00 92.00 78 ILE A CA 1
ATOM 613 C C . ILE A 1 78 ? 44.383 2.300 -56.592 1.00 92.00 78 ILE A C 1
ATOM 615 O O . ILE A 1 78 ? 43.508 2.316 -55.726 1.00 92.00 78 ILE A O 1
ATOM 619 N N . ASN A 1 79 ? 44.703 3.387 -57.298 1.00 93.12 79 ASN A N 1
ATOM 620 C CA . ASN A 1 79 ? 44.085 4.691 -57.060 1.00 93.12 79 ASN A CA 1
ATOM 621 C C . ASN A 1 79 ? 42.570 4.662 -57.294 1.00 93.12 79 ASN A C 1
ATOM 623 O O . ASN A 1 79 ? 41.816 5.228 -56.501 1.00 93.12 79 ASN A O 1
ATOM 627 N N . ARG A 1 80 ? 42.099 3.934 -58.314 1.00 95.81 80 ARG A N 1
ATOM 628 C CA . ARG A 1 80 ? 40.663 3.719 -58.545 1.00 95.81 80 ARG A CA 1
ATOM 629 C C . ARG A 1 80 ? 39.995 2.993 -57.371 1.00 95.81 80 ARG A C 1
ATOM 631 O O . ARG A 1 80 ? 38.921 3.404 -56.935 1.00 95.81 80 ARG A O 1
ATOM 638 N N . LYS A 1 81 ? 40.619 1.937 -56.835 1.00 95.88 81 LYS A N 1
ATOM 639 C CA . LYS A 1 81 ? 40.106 1.209 -55.657 1.00 95.88 81 LYS A CA 1
ATOM 640 C C . LYS A 1 81 ? 40.118 2.074 -54.395 1.00 95.88 81 LYS A C 1
ATOM 642 O O . LYS A 1 81 ? 39.158 2.023 -53.633 1.00 95.88 81 LYS A O 1
ATOM 647 N N . ILE A 1 82 ? 41.156 2.889 -54.188 1.00 94.44 82 ILE A N 1
ATOM 648 C CA . ILE A 1 82 ? 41.228 3.842 -53.068 1.00 94.44 82 ILE A CA 1
ATOM 649 C C . ILE A 1 82 ? 40.064 4.831 -53.143 1.00 94.44 82 ILE A C 1
ATOM 651 O O . ILE A 1 82 ? 39.328 4.971 -52.170 1.00 94.44 82 ILE A O 1
ATOM 655 N N . GLN A 1 83 ? 39.831 5.444 -54.308 1.00 96.06 83 GLN A N 1
ATOM 656 C CA . GLN A 1 83 ? 38.700 6.353 -54.510 1.00 96.06 83 GLN A CA 1
ATOM 657 C C . GLN A 1 83 ? 37.355 5.669 -54.234 1.00 96.06 83 GLN A C 1
ATOM 659 O O . GLN A 1 83 ? 36.487 6.251 -53.586 1.00 96.06 83 GLN A O 1
ATOM 664 N N . GLN A 1 84 ? 37.186 4.416 -54.668 1.00 96.44 84 GLN A N 1
ATOM 665 C CA . GLN A 1 84 ? 35.977 3.643 -54.380 1.00 96.44 84 GLN A CA 1
ATOM 666 C C . GLN A 1 84 ? 35.781 3.427 -52.870 1.00 96.44 84 GLN A C 1
ATOM 668 O O . GLN A 1 84 ? 34.685 3.647 -52.358 1.00 96.44 84 GLN A O 1
ATOM 673 N N . VAL A 1 85 ? 36.839 3.060 -52.140 1.00 96.12 85 VAL A N 1
ATOM 674 C CA . VAL A 1 85 ? 36.790 2.878 -50.679 1.00 96.12 85 VAL A CA 1
ATOM 675 C C . VAL A 1 85 ? 36.489 4.194 -49.959 1.00 96.12 85 VAL A C 1
ATOM 677 O O . VAL A 1 85 ? 35.706 4.209 -49.009 1.00 96.12 85 VAL A O 1
ATOM 680 N N . GLU A 1 86 ? 37.064 5.310 -50.404 1.00 96.44 86 GLU A N 1
ATOM 681 C CA . GLU A 1 86 ? 36.786 6.632 -49.834 1.00 96.44 86 GLU A CA 1
ATOM 682 C C . GLU A 1 86 ? 35.323 7.047 -50.016 1.00 96.44 86 GLU A C 1
ATOM 684 O O . GLU A 1 86 ? 34.722 7.605 -49.093 1.00 96.44 86 GLU A O 1
ATOM 689 N N . LEU A 1 87 ? 34.739 6.757 -51.183 1.00 96.75 87 LEU A N 1
ATOM 690 C CA . LEU A 1 87 ? 33.319 6.983 -51.441 1.00 96.75 87 LEU A CA 1
ATOM 691 C C . LEU A 1 87 ? 32.452 6.125 -50.510 1.00 96.75 87 LEU A C 1
ATOM 693 O O . LEU A 1 87 ? 31.605 6.678 -49.807 1.00 96.75 87 LEU A O 1
ATOM 697 N N . SER A 1 88 ? 32.728 4.822 -50.397 1.00 96.38 88 SER A N 1
ATOM 698 C CA . SER A 1 88 ? 31.996 3.935 -49.482 1.00 96.38 88 SER A CA 1
ATOM 699 C C . SER A 1 88 ? 32.138 4.343 -48.009 1.00 96.38 88 SER A C 1
ATOM 701 O O . SER A 1 88 ? 31.177 4.272 -47.249 1.00 96.38 88 SER A O 1
ATOM 703 N N . ASN A 1 89 ? 33.305 4.832 -47.576 1.00 95.25 89 ASN A N 1
ATOM 704 C CA . ASN A 1 89 ? 33.487 5.316 -46.203 1.00 95.25 89 ASN A CA 1
ATOM 705 C C . ASN A 1 89 ? 32.659 6.586 -45.934 1.00 95.25 89 ASN A C 1
ATOM 707 O O . ASN A 1 89 ? 32.046 6.721 -44.875 1.00 95.25 89 ASN A O 1
ATOM 711 N N . LYS A 1 90 ? 32.575 7.505 -46.907 1.00 96.94 90 LYS A N 1
ATOM 712 C CA . LYS A 1 90 ? 31.696 8.683 -46.805 1.00 96.94 90 LYS A CA 1
ATOM 713 C C . LYS A 1 90 ? 30.224 8.279 -46.704 1.00 96.94 90 LYS A C 1
ATOM 715 O O . LYS A 1 90 ? 29.491 8.891 -45.927 1.00 96.94 90 LYS A O 1
ATOM 720 N N . GLU A 1 91 ? 29.796 7.256 -47.440 1.00 97.81 91 GLU A N 1
ATOM 721 C CA . GLU A 1 91 ? 28.442 6.696 -47.339 1.00 97.81 91 GLU A CA 1
ATOM 722 C C . GLU A 1 91 ? 28.182 6.076 -45.960 1.00 97.81 91 GLU A C 1
ATOM 724 O O . GLU A 1 91 ? 27.198 6.428 -45.312 1.00 97.81 91 GLU A O 1
ATOM 729 N N . LEU A 1 92 ? 29.100 5.254 -45.443 1.00 97.12 92 LEU A N 1
ATOM 730 C CA . LEU A 1 92 ? 28.991 4.679 -44.096 1.00 97.12 92 LEU A CA 1
ATOM 731 C C . LEU A 1 92 ? 28.909 5.756 -43.008 1.00 97.12 92 LEU A C 1
ATOM 733 O O . LEU A 1 92 ? 28.106 5.649 -42.083 1.00 97.12 92 LEU A O 1
ATOM 737 N N . GLN A 1 93 ? 29.696 6.827 -43.118 1.00 97.06 93 GLN A N 1
ATOM 738 C CA . GLN A 1 93 ? 29.636 7.943 -42.171 1.00 97.06 93 GLN A CA 1
ATOM 739 C C . GLN A 1 93 ? 28.297 8.685 -42.213 1.00 97.06 93 GLN A C 1
ATOM 741 O O . GLN A 1 93 ? 27.832 9.150 -41.169 1.00 97.06 93 GLN A O 1
ATOM 746 N N . ARG A 1 94 ? 27.671 8.802 -43.394 1.00 98.00 94 ARG A N 1
ATOM 747 C CA . ARG A 1 94 ? 26.308 9.339 -43.521 1.00 98.00 94 ARG A CA 1
ATOM 748 C C . ARG A 1 94 ? 25.313 8.424 -42.810 1.00 98.00 94 ARG A C 1
ATOM 750 O O . ARG A 1 94 ? 24.648 8.886 -41.891 1.00 98.00 94 ARG A O 1
ATOM 757 N N . ILE A 1 95 ? 25.339 7.124 -43.109 1.00 97.75 95 ILE A N 1
ATOM 758 C CA . ILE A 1 95 ? 24.463 6.120 -42.481 1.00 97.75 95 ILE A CA 1
ATOM 759 C C . ILE A 1 95 ? 24.590 6.138 -40.950 1.00 97.75 95 ILE A C 1
ATOM 761 O O . ILE A 1 95 ? 23.590 6.159 -40.239 1.00 97.75 95 ILE A O 1
ATOM 765 N N . VAL A 1 96 ? 25.811 6.184 -40.407 1.00 97.81 96 VAL A N 1
ATOM 766 C CA . VAL A 1 96 ? 26.032 6.230 -38.950 1.00 97.81 96 VAL A CA 1
ATOM 767 C C . VAL A 1 96 ? 25.471 7.512 -38.327 1.00 97.81 96 VAL A C 1
ATOM 769 O O . VAL A 1 96 ? 24.968 7.479 -37.201 1.00 97.81 96 VAL A O 1
ATOM 772 N N . ARG A 1 97 ? 25.555 8.651 -39.025 1.00 98.06 97 ARG A N 1
ATOM 773 C CA . ARG A 1 97 ? 24.965 9.910 -38.553 1.00 98.06 97 ARG A CA 1
ATOM 774 C C . ARG A 1 97 ? 23.442 9.806 -38.503 1.00 98.06 97 ARG A C 1
ATOM 776 O O . ARG A 1 97 ? 22.861 10.166 -37.480 1.00 98.06 97 ARG A O 1
ATOM 783 N N . ASP A 1 98 ? 22.837 9.252 -39.545 1.00 98.00 98 ASP A N 1
ATOM 784 C CA . ASP A 1 98 ? 21.387 9.088 -39.653 1.00 98.00 98 ASP A CA 1
ATOM 785 C C . ASP A 1 98 ? 20.870 8.094 -38.596 1.00 98.00 98 ASP A C 1
ATOM 787 O O . ASP A 1 98 ? 19.887 8.359 -37.902 1.00 98.00 98 ASP A O 1
ATOM 791 N N . LEU A 1 99 ? 21.599 6.998 -38.350 1.00 97.75 99 LEU A N 1
ATOM 792 C CA . LEU A 1 99 ? 21.308 6.052 -37.263 1.00 97.75 99 LEU A CA 1
ATOM 793 C C . LEU A 1 99 ? 21.373 6.704 -35.876 1.00 97.75 99 LEU A C 1
ATOM 795 O O . LEU A 1 99 ? 20.558 6.418 -35.002 1.00 97.75 99 LEU A O 1
ATOM 799 N N . ARG A 1 100 ? 22.324 7.614 -35.645 1.00 97.31 100 ARG A N 1
ATOM 800 C CA . ARG A 1 100 ? 22.387 8.350 -34.373 1.00 97.31 100 ARG A CA 1
ATOM 801 C C . ARG A 1 100 ? 21.208 9.298 -34.212 1.00 97.31 100 ARG A C 1
ATOM 803 O O . ARG A 1 100 ? 20.677 9.399 -33.110 1.00 97.31 100 ARG A O 1
ATOM 810 N N . GLN A 1 101 ? 20.809 9.987 -35.277 1.00 97.62 101 GLN A N 1
ATOM 811 C CA . GLN A 1 101 ? 19.660 10.891 -35.240 1.00 97.62 101 GLN A CA 1
ATOM 812 C C . GLN A 1 101 ? 18.364 10.122 -34.971 1.00 97.62 101 GLN A C 1
ATOM 814 O O . GLN A 1 101 ? 17.640 10.466 -34.039 1.00 97.62 101 GLN A O 1
ATOM 819 N N . THR A 1 102 ? 18.120 9.033 -35.703 1.00 97.38 102 THR A N 1
ATOM 820 C CA . THR A 1 102 ? 16.948 8.164 -35.494 1.00 97.38 102 THR A CA 1
ATOM 821 C C . THR A 1 102 ? 16.916 7.567 -34.087 1.00 97.38 102 THR A C 1
ATOM 823 O O . THR A 1 102 ? 15.863 7.564 -33.448 1.00 97.38 102 THR A O 1
ATOM 826 N N . PHE A 1 103 ? 18.064 7.151 -33.539 1.00 97.75 103 PHE A N 1
ATOM 827 C CA . PHE A 1 103 ? 18.154 6.683 -32.154 1.00 97.75 103 PHE A CA 1
ATOM 828 C C . PHE A 1 103 ? 17.780 7.769 -31.134 1.00 97.75 103 PHE A C 1
ATOM 830 O O . PHE A 1 103 ? 17.055 7.487 -30.181 1.00 97.75 103 PHE A O 1
ATOM 837 N N . GLN A 1 104 ? 18.238 9.013 -31.320 1.00 97.12 104 GLN A N 1
ATOM 838 C CA . GLN A 1 104 ? 17.881 10.114 -30.415 1.00 97.12 104 GLN A CA 1
ATOM 839 C C . GLN A 1 104 ? 16.387 10.438 -30.469 1.00 97.12 104 GLN A C 1
ATOM 841 O O . GLN A 1 104 ? 15.772 10.588 -29.416 1.00 97.12 104 GLN A O 1
ATOM 846 N N . VAL A 1 105 ? 15.799 10.485 -31.668 1.00 98.00 105 VAL A N 1
ATOM 847 C CA . VAL A 1 105 ? 14.351 10.689 -31.839 1.00 98.00 105 VAL A CA 1
ATOM 848 C C . VAL A 1 105 ? 13.576 9.575 -31.136 1.00 98.00 105 VAL A C 1
ATOM 850 O O . VAL A 1 105 ? 12.734 9.857 -30.291 1.00 98.00 105 VAL A O 1
ATOM 853 N N . THR A 1 106 ? 13.941 8.314 -31.382 1.00 97.25 106 THR A N 1
ATOM 854 C CA . THR A 1 106 ? 13.298 7.152 -30.744 1.00 97.25 106 THR A CA 1
ATOM 855 C C . THR A 1 106 ? 13.381 7.227 -29.220 1.00 97.25 106 THR A C 1
ATOM 857 O O . THR A 1 106 ? 12.408 6.951 -28.523 1.00 97.25 106 THR A O 1
ATOM 860 N N . LYS A 1 107 ? 14.532 7.639 -28.677 1.00 98.00 107 LYS A N 1
ATOM 861 C CA . LYS A 1 107 ? 14.725 7.788 -27.231 1.00 98.00 107 LYS A CA 1
ATOM 862 C C . LYS A 1 107 ? 13.781 8.831 -26.622 1.00 98.00 107 LYS A C 1
ATOM 864 O O . LYS A 1 107 ? 13.273 8.602 -25.526 1.00 98.00 107 LYS A O 1
ATOM 869 N N . ILE A 1 108 ? 13.561 9.954 -27.307 1.00 97.88 108 ILE A N 1
ATOM 870 C CA . ILE A 1 108 ? 12.632 11.003 -26.863 1.00 97.88 108 ILE A CA 1
ATOM 871 C C . ILE A 1 108 ? 11.197 10.469 -26.890 1.00 97.88 108 ILE A C 1
ATOM 873 O O . ILE A 1 108 ? 10.523 10.515 -25.864 1.00 97.88 108 ILE A O 1
ATOM 877 N N . THR A 1 109 ? 10.777 9.852 -27.997 1.00 97.44 109 THR A N 1
ATOM 878 C CA . THR A 1 109 ? 9.431 9.272 -28.132 1.00 97.44 109 THR A CA 1
ATOM 879 C C . THR A 1 109 ? 9.144 8.214 -27.063 1.00 97.44 109 THR A C 1
ATOM 881 O O . THR A 1 109 ? 8.064 8.192 -26.481 1.00 97.44 109 THR A O 1
ATOM 884 N N . VAL A 1 110 ? 10.118 7.359 -26.729 1.00 97.62 110 VAL A N 1
ATOM 885 C CA . VAL A 1 110 ? 9.966 6.370 -25.645 1.00 97.62 110 VAL A CA 1
ATOM 886 C C . VAL A 1 110 ? 9.767 7.044 -24.282 1.00 97.62 110 VAL A C 1
ATOM 888 O O . VAL A 1 110 ? 8.993 6.552 -23.460 1.00 97.62 110 VAL A O 1
ATOM 891 N N . ALA A 1 111 ? 10.441 8.167 -24.018 1.00 95.62 111 ALA A N 1
ATOM 892 C CA . ALA A 1 111 ? 10.264 8.909 -22.772 1.00 95.62 111 ALA A CA 1
ATOM 893 C C . ALA A 1 111 ? 8.881 9.581 -22.689 1.00 95.62 111 ALA A C 1
ATOM 895 O O . ALA A 1 111 ? 8.257 9.556 -21.626 1.00 95.62 111 ALA A O 1
ATOM 896 N N . GLU A 1 112 ? 8.389 10.130 -23.801 1.00 97.69 112 GLU A N 1
ATOM 897 C CA . GLU A 1 112 ? 7.044 10.711 -23.909 1.00 97.69 112 GLU A CA 1
ATOM 898 C C . GLU A 1 112 ? 5.963 9.652 -23.677 1.00 97.69 112 GLU A C 1
ATOM 900 O O . GLU A 1 112 ? 5.135 9.813 -22.779 1.00 97.69 112 GLU A O 1
ATOM 905 N N . LEU A 1 113 ? 6.047 8.512 -24.372 1.00 97.69 113 LEU A N 1
ATOM 906 C CA . LEU A 1 113 ? 5.125 7.388 -24.185 1.00 97.69 113 LEU A CA 1
ATOM 907 C C . LEU A 1 113 ? 5.118 6.885 -22.739 1.00 97.69 113 LEU A C 1
ATOM 909 O O . LEU A 1 113 ? 4.058 6.615 -22.176 1.00 97.69 113 LEU A O 1
ATOM 913 N N . LYS A 1 114 ? 6.287 6.798 -22.091 1.00 96.94 114 LYS A N 1
ATOM 914 C CA . LYS A 1 114 ? 6.370 6.393 -20.680 1.00 96.94 114 LYS A CA 1
ATOM 915 C C . LYS A 1 114 ? 5.626 7.366 -19.757 1.00 96.94 114 LYS A C 1
ATOM 917 O O . LYS A 1 114 ? 4.978 6.928 -18.809 1.00 96.94 114 LYS A O 1
ATOM 922 N N . SER A 1 115 ? 5.709 8.669 -20.029 1.00 95.56 115 SER A N 1
ATOM 923 C CA . SER A 1 115 ? 4.984 9.702 -19.277 1.00 95.56 115 SER A CA 1
ATOM 924 C C . SER A 1 115 ? 3.468 9.589 -19.470 1.00 95.56 115 SER A C 1
ATOM 926 O O . SER A 1 115 ? 2.711 9.673 -18.503 1.00 95.56 115 SER A O 1
ATOM 928 N N . GLU A 1 116 ? 3.008 9.339 -20.697 1.00 97.50 116 GLU A N 1
ATOM 929 C CA . GLU A 1 116 ? 1.584 9.145 -20.993 1.00 97.50 116 GLU A CA 1
ATOM 930 C C . GLU A 1 116 ? 1.013 7.885 -20.338 1.00 97.50 116 GLU A C 1
ATOM 932 O O . GLU A 1 116 ? -0.052 7.946 -19.723 1.00 97.50 116 GLU A O 1
ATOM 937 N N . VAL A 1 117 ? 1.747 6.767 -20.382 1.00 96.94 117 VAL A N 1
ATOM 938 C CA . VAL A 1 117 ? 1.358 5.523 -19.699 1.00 96.94 117 VAL A CA 1
ATOM 939 C C . VAL A 1 117 ? 1.199 5.748 -18.195 1.00 96.94 117 VAL A C 1
ATOM 941 O O . VAL A 1 117 ? 0.227 5.269 -17.612 1.00 96.94 117 VAL A O 1
ATOM 944 N N . GLN A 1 118 ? 2.094 6.518 -17.566 1.00 91.88 118 GLN A N 1
ATOM 945 C CA . GLN A 1 118 ? 1.969 6.841 -16.144 1.00 91.88 118 GLN A CA 1
ATOM 946 C C . GLN A 1 118 ? 0.710 7.670 -15.854 1.00 91.88 118 GLN A C 1
ATOM 948 O O . GLN A 1 118 ? -0.050 7.335 -14.949 1.00 91.88 118 GLN A O 1
ATOM 953 N N . LYS A 1 119 ? 0.435 8.707 -16.656 1.00 93.75 119 LYS A N 1
ATOM 954 C CA . LYS A 1 119 ? -0.780 9.528 -16.505 1.00 93.75 119 LYS A CA 1
ATOM 955 C C . LYS A 1 119 ? -2.057 8.698 -16.655 1.00 93.75 119 LYS A C 1
ATOM 957 O O . LYS A 1 119 ? -3.019 8.915 -15.920 1.00 93.75 119 LYS A O 1
ATOM 962 N N . LEU A 1 120 ? -2.072 7.751 -17.595 1.00 95.38 120 LEU A N 1
ATOM 963 C CA . LEU A 1 120 ? -3.195 6.832 -17.783 1.00 95.38 120 LEU A CA 1
ATOM 964 C C . LEU A 1 120 ? -3.360 5.881 -16.593 1.00 95.38 120 LEU A C 1
ATOM 966 O O . LEU A 1 120 ? -4.489 5.652 -16.161 1.00 95.38 120 LEU A O 1
ATOM 970 N N . ALA A 1 121 ? -2.261 5.367 -16.034 1.00 87.56 121 ALA A N 1
ATOM 971 C CA . ALA A 1 121 ? -2.295 4.526 -14.839 1.00 87.56 121 ALA A CA 1
ATOM 972 C C . ALA A 1 121 ? -2.886 5.279 -13.634 1.00 87.56 121 ALA A C 1
ATOM 974 O O . ALA A 1 121 ? -3.811 4.780 -12.990 1.00 87.56 121 ALA A O 1
ATOM 975 N N . ASP A 1 122 ? -2.438 6.512 -13.390 1.00 86.94 122 ASP A N 1
ATOM 976 C CA . ASP A 1 122 ? -2.962 7.358 -12.312 1.00 86.94 122 ASP A CA 1
ATOM 977 C C . ASP A 1 122 ? -4.451 7.694 -12.537 1.00 86.94 122 ASP A C 1
ATOM 979 O O . ASP A 1 122 ? -5.269 7.673 -11.610 1.00 86.94 122 ASP A O 1
ATOM 983 N N . GLY A 1 123 ? -4.830 7.955 -13.794 1.00 90.06 123 GLY A N 1
ATOM 984 C CA . GLY A 1 123 ? -6.217 8.174 -14.201 1.00 90.06 123 GLY A CA 1
ATOM 985 C C . GLY A 1 123 ? -7.114 6.961 -13.945 1.00 90.06 123 GLY A C 1
ATOM 986 O O . GLY A 1 123 ? -8.229 7.124 -13.442 1.00 90.06 123 GLY A O 1
ATOM 987 N N . LYS A 1 124 ? -6.619 5.748 -14.223 1.00 92.50 124 LYS A N 1
ATOM 988 C CA . LYS A 1 124 ? -7.332 4.490 -13.969 1.00 92.50 124 LYS A CA 1
ATOM 989 C C . LYS A 1 124 ? -7.619 4.303 -12.480 1.00 92.50 124 LYS A C 1
ATOM 991 O O . LYS A 1 124 ? -8.770 4.063 -12.129 1.00 92.50 124 LYS A O 1
ATOM 996 N N . VAL A 1 125 ? -6.624 4.487 -11.607 1.00 82.19 125 VAL A N 1
ATOM 997 C CA . VAL A 1 125 ? -6.809 4.372 -10.145 1.00 82.19 125 VAL A CA 1
ATOM 998 C C . VAL A 1 125 ? -7.872 5.354 -9.648 1.00 82.19 125 VAL A C 1
ATOM 1000 O O . VAL A 1 125 ? -8.759 4.994 -8.874 1.00 82.19 125 VAL A O 1
ATOM 1003 N N . LYS A 1 126 ? -7.833 6.601 -10.135 1.00 83.19 126 LYS A N 1
ATOM 1004 C CA 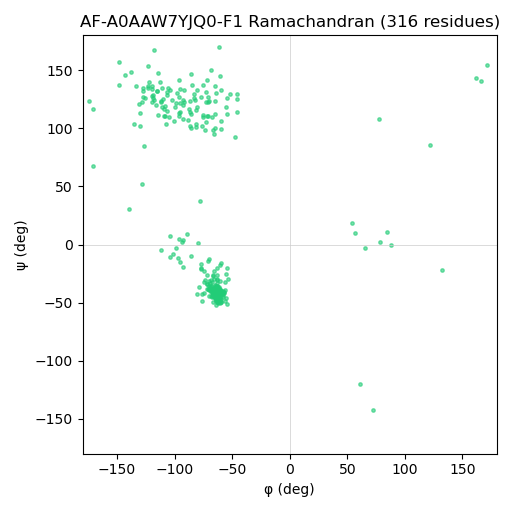. LYS A 1 126 ? -8.831 7.619 -9.784 1.00 83.19 126 LYS A CA 1
ATOM 1005 C C . LYS A 1 126 ? -10.240 7.233 -10.244 1.00 83.19 126 LYS A C 1
ATOM 1007 O O . LYS A 1 126 ? -11.205 7.502 -9.529 1.00 83.19 126 LYS A O 1
ATOM 1012 N N . LEU A 1 127 ? -10.370 6.638 -11.429 1.00 87.50 127 LEU A N 1
ATOM 1013 C CA . LEU A 1 127 ? -11.652 6.183 -11.963 1.00 87.50 127 LEU A CA 1
ATOM 1014 C C . LEU A 1 127 ? -12.192 4.978 -11.185 1.00 87.50 127 LEU A C 1
ATOM 1016 O O . LEU A 1 127 ? -13.361 4.983 -10.815 1.00 87.50 127 LEU A O 1
ATOM 1020 N N . GLU A 1 128 ? -11.345 3.996 -10.872 1.00 79.81 128 GLU A N 1
ATOM 1021 C CA . GLU A 1 128 ? -11.716 2.834 -10.056 1.00 79.81 128 GLU A CA 1
ATOM 1022 C C . GLU A 1 128 ? -12.219 3.258 -8.674 1.00 79.81 128 GLU A C 1
ATOM 1024 O O . GLU A 1 128 ? -13.241 2.759 -8.212 1.00 79.81 128 GLU A O 1
ATOM 1029 N N . LEU A 1 129 ? -11.562 4.232 -8.037 1.00 77.56 129 LEU A N 1
ATOM 1030 C CA . LEU A 1 129 ? -12.001 4.760 -6.746 1.00 77.56 129 LEU A CA 1
ATOM 1031 C C . LEU A 1 129 ? -13.357 5.478 -6.845 1.00 77.56 129 LEU A C 1
ATOM 1033 O O . LEU A 1 129 ? -14.203 5.310 -5.968 1.00 77.56 129 LEU A O 1
ATOM 1037 N N . LYS A 1 130 ? -13.599 6.225 -7.932 1.00 79.81 130 LYS A N 1
ATOM 1038 C CA . LYS A 1 130 ? -14.913 6.830 -8.208 1.00 79.81 130 LYS A CA 1
ATOM 1039 C C . LYS A 1 130 ? -15.997 5.774 -8.415 1.00 79.81 130 LYS A C 1
ATOM 1041 O O . LYS A 1 130 ? -17.069 5.908 -7.837 1.00 79.81 130 LYS A O 1
ATOM 1046 N N . MET A 1 131 ? -15.720 4.731 -9.196 1.00 79.81 131 MET A N 1
ATOM 1047 C CA . MET A 1 131 ? -16.667 3.638 -9.433 1.00 79.81 131 MET A CA 1
ATOM 1048 C C . MET A 1 131 ? -16.954 2.854 -8.152 1.00 79.81 131 MET A C 1
ATOM 1050 O O . MET A 1 131 ? -18.107 2.555 -7.874 1.00 79.81 131 MET A O 1
ATOM 1054 N N . ALA A 1 132 ? -15.935 2.557 -7.341 1.00 73.25 132 ALA A N 1
ATOM 1055 C CA . ALA A 1 132 ? -16.112 1.881 -6.059 1.00 73.25 132 ALA A CA 1
ATOM 1056 C C . ALA A 1 132 ? -16.976 2.709 -5.099 1.00 73.25 132 ALA A C 1
ATOM 1058 O O . ALA A 1 132 ? -17.871 2.165 -4.458 1.00 73.25 132 ALA A O 1
ATOM 1059 N N . HIS A 1 133 ? -16.748 4.024 -5.039 1.00 75.00 133 HIS A N 1
ATOM 1060 C CA . HIS A 1 133 ? -17.575 4.933 -4.252 1.00 75.00 133 HIS A CA 1
ATOM 1061 C C . HIS A 1 133 ? -19.019 4.989 -4.771 1.00 75.00 133 HIS A C 1
ATOM 1063 O O . HIS A 1 133 ? -19.951 4.892 -3.983 1.00 75.00 133 HIS A O 1
ATOM 1069 N N . GLN A 1 134 ? -19.213 5.065 -6.089 1.00 75.25 134 GLN A N 1
ATOM 1070 C CA . GLN A 1 134 ? -20.542 5.058 -6.700 1.00 75.25 134 GLN A CA 1
ATOM 1071 C C . GLN A 1 134 ? -21.287 3.739 -6.453 1.00 75.25 134 GLN A C 1
ATOM 1073 O O . GLN A 1 134 ? -22.452 3.763 -6.070 1.00 75.25 134 GLN A O 1
ATOM 1078 N N . ASN A 1 135 ? -20.616 2.597 -6.611 1.00 73.56 135 ASN A N 1
ATOM 1079 C CA . ASN A 1 135 ? -21.193 1.282 -6.339 1.00 73.56 135 ASN A CA 1
ATOM 1080 C C . ASN A 1 135 ? -21.576 1.148 -4.866 1.00 73.56 135 ASN A C 1
ATOM 1082 O O . ASN A 1 135 ? -22.680 0.705 -4.564 1.00 73.56 135 ASN A O 1
ATOM 1086 N N . TYR A 1 136 ? -20.692 1.583 -3.964 1.00 72.19 136 TYR A N 1
ATOM 1087 C CA . TYR A 1 136 ? -20.976 1.633 -2.536 1.00 72.19 136 TYR A CA 1
ATOM 1088 C C . TYR A 1 136 ? -22.257 2.427 -2.266 1.00 72.19 136 TYR A C 1
ATOM 1090 O O . TYR A 1 136 ? -23.164 1.890 -1.650 1.00 72.19 136 TYR A O 1
ATOM 1098 N N . LEU A 1 137 ? -22.385 3.642 -2.807 1.00 68.31 137 LEU A N 1
ATOM 1099 C CA . LEU A 1 137 ? -23.586 4.465 -2.628 1.00 68.31 137 LEU A CA 1
ATOM 1100 C C . LEU A 1 137 ? -24.848 3.842 -3.251 1.00 68.31 137 LEU A C 1
ATOM 1102 O O . LEU A 1 137 ? -25.921 3.918 -2.658 1.00 68.31 137 LEU A O 1
ATOM 1106 N N . SER A 1 138 ? -24.723 3.168 -4.398 1.00 71.12 138 SER A N 1
ATOM 1107 C CA . SER A 1 138 ? -25.855 2.508 -5.062 1.00 71.12 138 SER A CA 1
ATOM 1108 C C . SER A 1 138 ? -26.435 1.337 -4.263 1.00 71.12 138 SER A C 1
ATOM 1110 O O . SER A 1 138 ? -27.641 1.108 -4.319 1.00 71.12 138 SER A O 1
ATOM 1112 N N . CYS A 1 139 ? -25.615 0.641 -3.460 1.00 68.62 139 CYS A N 1
ATOM 1113 C CA . CYS A 1 139 ? -26.091 -0.403 -2.546 1.00 68.62 139 CYS A CA 1
ATOM 1114 C C . CYS A 1 139 ? -27.082 0.135 -1.502 1.00 68.62 139 CYS A C 1
ATOM 1116 O O . CYS A 1 139 ? -27.812 -0.651 -0.904 1.00 68.62 139 CYS A O 1
ATOM 1118 N N . PHE A 1 140 ? -27.123 1.455 -1.304 1.00 63.53 140 PHE A N 1
ATOM 1119 C CA . PHE A 1 140 ? -28.016 2.131 -0.366 1.00 63.53 140 PHE A CA 1
ATOM 1120 C C . PHE A 1 140 ? -29.202 2.823 -1.048 1.00 63.53 140 PHE A C 1
ATOM 1122 O O . PHE A 1 140 ? -29.954 3.526 -0.388 1.00 63.53 140 PHE A O 1
ATOM 1129 N N . GLY A 1 141 ? -29.393 2.629 -2.359 1.00 72.75 141 GLY A N 1
ATOM 1130 C CA . GLY A 1 141 ? -30.530 3.186 -3.101 1.00 72.75 141 GLY A CA 1
ATOM 1131 C C . GLY A 1 141 ? -30.408 4.666 -3.479 1.00 72.75 141 GLY A C 1
ATOM 1132 O O . GLY A 1 141 ? -31.324 5.193 -4.107 1.00 72.75 141 GLY A O 1
ATOM 1133 N N . LEU A 1 142 ? -29.286 5.320 -3.161 1.00 71.50 142 LEU A N 1
ATOM 1134 C CA . LEU A 1 142 ? -29.047 6.727 -3.491 1.00 71.50 142 LEU A CA 1
ATOM 1135 C C . LEU A 1 142 ? -28.787 6.914 -4.991 1.00 71.50 142 LEU A C 1
ATOM 1137 O O . LEU A 1 142 ? -27.949 6.226 -5.587 1.00 71.50 142 LEU A O 1
ATOM 1141 N N . GLN A 1 143 ? -29.476 7.875 -5.606 1.00 73.38 143 GLN A N 1
ATOM 1142 C CA . GLN A 1 143 ? -29.305 8.208 -7.020 1.00 73.38 143 GLN A CA 1
ATOM 1143 C C . GLN A 1 143 ? -28.148 9.201 -7.212 1.00 73.38 143 GLN A C 1
ATOM 1145 O O . GLN A 1 143 ? -27.905 10.084 -6.393 1.00 73.38 143 GLN A O 1
ATOM 1150 N N . GLN A 1 144 ? -27.431 9.108 -8.339 1.00 67.56 144 GLN A N 1
ATOM 1151 C CA . GLN A 1 144 ? -26.206 9.890 -8.588 1.00 67.56 144 GLN A CA 1
ATOM 1152 C C . GLN A 1 144 ? -26.397 11.417 -8.478 1.00 67.56 144 GLN A C 1
ATOM 1154 O O . GLN A 1 144 ? -25.485 12.119 -8.044 1.00 67.56 144 GLN A O 1
ATOM 1159 N N . HIS A 1 145 ? -27.581 11.921 -8.829 1.00 73.75 145 HIS A N 1
ATOM 1160 C CA . HIS A 1 145 ? -27.914 13.346 -8.764 1.00 73.75 145 HIS A CA 1
ATOM 1161 C C . HIS A 1 145 ? -28.145 13.852 -7.328 1.00 73.75 145 HIS A C 1
ATOM 1163 O O . HIS A 1 145 ? -27.978 15.037 -7.063 1.00 73.75 145 HIS A O 1
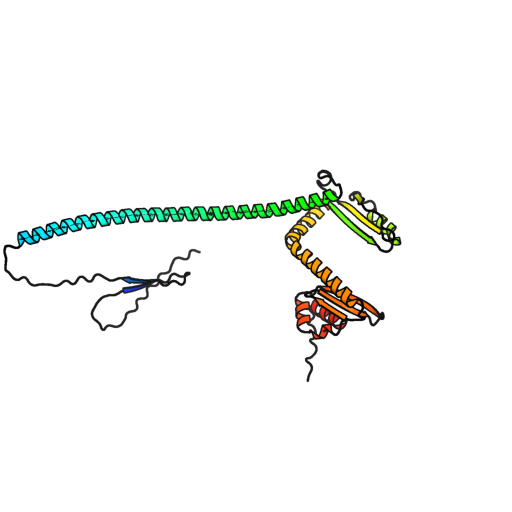ATOM 1169 N N . GLU A 1 146 ? -28.481 12.972 -6.381 1.00 64.69 146 GLU A N 1
ATOM 1170 C CA . GLU A 1 146 ? -28.693 13.340 -4.972 1.00 64.69 146 GLU A CA 1
ATOM 1171 C C . GLU A 1 146 ? -27.367 13.547 -4.225 1.00 64.69 146 GLU A C 1
ATOM 1173 O O . GLU A 1 146 ? -27.319 14.230 -3.196 1.00 64.69 146 GLU A O 1
ATOM 1178 N N . ILE A 1 147 ? -26.299 12.960 -4.774 1.00 65.50 147 ILE A N 1
ATOM 1179 C CA . ILE A 1 147 ? -24.932 12.941 -4.246 1.00 65.50 147 ILE A CA 1
ATOM 1180 C C . ILE A 1 147 ? -24.106 14.103 -4.817 1.00 65.50 147 ILE A C 1
ATOM 1182 O O . ILE A 1 147 ? -23.096 14.500 -4.232 1.00 65.50 147 ILE A O 1
ATOM 1186 N N . GLU A 1 148 ? -24.524 14.702 -5.937 1.00 63.62 148 GLU A N 1
ATOM 1187 C CA . GLU A 1 148 ? -23.857 15.885 -6.478 1.00 63.62 148 GLU A CA 1
ATOM 1188 C C . GLU A 1 148 ? -23.894 17.022 -5.442 1.00 63.62 148 GLU A C 1
ATOM 1190 O O . GLU A 1 148 ? -24.919 17.651 -5.199 1.00 63.62 148 GLU A O 1
ATOM 1195 N N . ASN A 1 149 ? -22.731 17.283 -4.832 1.00 64.62 149 ASN A N 1
ATOM 1196 C CA . ASN A 1 149 ? -22.460 18.298 -3.800 1.00 64.62 149 ASN A CA 1
ATOM 1197 C C . ASN A 1 149 ? -22.755 17.921 -2.342 1.00 64.62 149 ASN A C 1
ATOM 1199 O O . ASN A 1 149 ? -22.653 18.793 -1.478 1.00 64.62 149 ASN A O 1
ATOM 1203 N N . SER A 1 150 ? -23.033 16.653 -2.043 1.00 65.81 150 SER A N 1
ATOM 1204 C CA . SER A 1 150 ? -23.129 16.188 -0.657 1.00 65.81 150 SER A CA 1
ATOM 1205 C C . SER A 1 150 ? -22.173 15.035 -0.378 1.00 65.81 150 SER A C 1
ATOM 1207 O O . SER A 1 150 ? -21.752 14.321 -1.289 1.00 65.81 150 SER A O 1
ATOM 1209 N N . ILE A 1 151 ? -21.768 14.895 0.883 1.00 66.44 151 ILE A N 1
ATOM 1210 C CA . ILE A 1 151 ? -20.985 13.743 1.332 1.00 66.44 151 ILE A CA 1
ATOM 1211 C C . ILE A 1 151 ? -21.849 12.928 2.268 1.00 66.44 151 ILE A C 1
ATOM 1213 O O . ILE A 1 151 ? -22.298 13.438 3.291 1.00 66.44 151 ILE A O 1
ATOM 1217 N N . THR A 1 152 ? -22.038 11.664 1.909 1.00 64.19 152 THR A N 1
ATOM 1218 C CA . THR A 1 152 ? -22.745 10.689 2.731 1.00 64.19 152 THR A CA 1
ATOM 1219 C C . THR A 1 152 ? -21.733 9.878 3.528 1.00 64.19 152 THR A C 1
ATOM 1221 O O . THR A 1 152 ? -20.811 9.305 2.939 1.00 64.19 152 THR A O 1
ATOM 1224 N N . LEU A 1 153 ? -21.891 9.810 4.851 1.00 66.75 153 LEU A N 1
ATOM 1225 C CA . LEU A 1 153 ? -21.044 8.978 5.710 1.00 66.75 153 LEU A CA 1
ATOM 1226 C C . LEU A 1 153 ? -21.873 7.931 6.450 1.00 66.75 153 LEU A C 1
ATOM 1228 O O . LEU A 1 153 ? -22.933 8.274 6.971 1.00 66.75 153 LEU A O 1
ATOM 1232 N N . PRO A 1 154 ? -21.389 6.681 6.521 1.00 63.94 154 PRO A N 1
ATOM 1233 C CA . PRO A 1 154 ? -22.047 5.642 7.294 1.00 63.94 154 PRO A CA 1
ATOM 1234 C C . PRO A 1 154 ? -21.702 5.765 8.786 1.00 63.94 154 PRO A C 1
ATOM 1236 O O . PRO A 1 154 ? -20.528 5.838 9.156 1.00 63.94 154 PRO A O 1
ATOM 1239 N N . LEU A 1 155 ? -22.714 5.696 9.646 1.00 69.88 155 LEU A N 1
ATOM 1240 C CA . LEU A 1 155 ? -22.577 5.386 11.068 1.00 69.88 155 LEU A CA 1
ATOM 1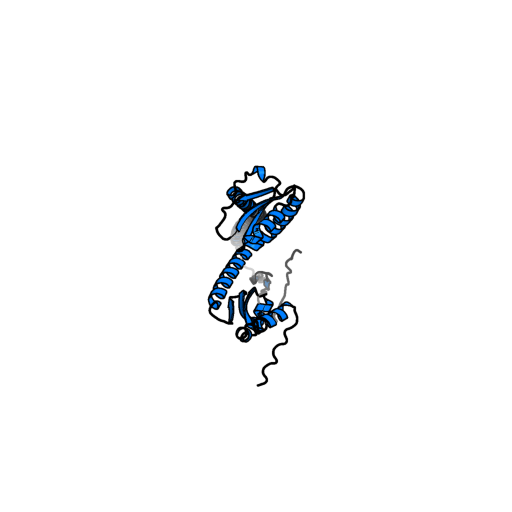241 C C . LEU A 1 155 ? -23.070 3.970 11.325 1.00 69.88 155 LEU A C 1
ATOM 1243 O O . LEU A 1 155 ? -24.158 3.613 10.878 1.00 69.88 155 LEU A O 1
ATOM 1247 N N . ARG A 1 156 ? -22.309 3.188 12.097 1.00 72.31 156 ARG A N 1
ATOM 1248 C CA . ARG A 1 156 ? -22.757 1.897 12.630 1.00 72.31 156 ARG A CA 1
ATOM 1249 C C . ARG A 1 156 ? -22.715 1.941 14.141 1.00 72.31 156 ARG A C 1
ATOM 1251 O O . ARG A 1 156 ? -21.656 2.172 14.718 1.00 72.31 156 ARG A O 1
ATOM 1258 N N . ILE A 1 157 ? -23.856 1.691 14.763 1.00 74.44 157 ILE A N 1
ATOM 1259 C CA . ILE A 1 157 ? -23.998 1.693 16.217 1.00 74.44 157 ILE A CA 1
ATOM 1260 C C . ILE A 1 157 ? -24.431 0.293 16.631 1.00 74.44 157 ILE A C 1
ATOM 1262 O O . ILE A 1 157 ? -25.412 -0.209 16.090 1.00 74.44 157 ILE A O 1
ATOM 1266 N N . TYR A 1 158 ? -23.699 -0.335 17.557 1.00 74.44 158 TYR A N 1
ATOM 1267 C CA . TYR A 1 158 ? -24.115 -1.576 18.211 1.00 74.44 158 TYR A CA 1
ATOM 1268 C C . TYR A 1 158 ? -24.024 -1.419 19.723 1.00 74.44 158 TYR A C 1
ATOM 1270 O O . TYR A 1 158 ? -22.948 -1.152 20.257 1.00 74.44 158 TYR A O 1
ATOM 1278 N N . ILE A 1 159 ? -25.149 -1.632 20.400 1.00 78.12 159 ILE A N 1
ATOM 1279 C CA . ILE A 1 159 ? -25.210 -1.661 21.859 1.00 78.12 159 ILE A CA 1
ATOM 1280 C C . ILE A 1 159 ? -25.895 -2.943 22.336 1.00 78.12 159 ILE A C 1
ATOM 1282 O O . ILE A 1 159 ? -26.955 -3.330 21.833 1.00 78.12 159 ILE A O 1
ATOM 1286 N N . THR A 1 160 ? -25.260 -3.603 23.311 1.00 69.69 160 THR A N 1
ATOM 1287 C CA . THR A 1 160 ? -25.795 -4.792 23.998 1.00 69.69 160 THR A CA 1
ATOM 1288 C C . THR A 1 160 ? -26.861 -4.442 25.032 1.00 69.69 160 THR A C 1
ATOM 1290 O O . THR A 1 160 ? -27.645 -5.306 25.401 1.00 69.69 160 THR A O 1
ATOM 1293 N N . ASP A 1 161 ? -26.903 -3.189 25.491 1.00 80.06 161 ASP A N 1
ATOM 1294 C CA . ASP A 1 161 ? -27.891 -2.687 26.443 1.00 80.06 161 ASP A CA 1
ATOM 1295 C C . ASP A 1 161 ? -28.857 -1.718 25.740 1.00 80.06 161 ASP A C 1
ATOM 1297 O O . ASP A 1 161 ? -28.473 -0.624 25.331 1.00 80.06 161 ASP A O 1
ATOM 1301 N N . VAL A 1 162 ? -30.118 -2.134 25.565 1.00 80.12 162 VAL A N 1
ATOM 1302 C CA . VAL A 1 162 ? -31.154 -1.379 24.825 1.00 80.12 162 VAL A CA 1
ATOM 1303 C C . VAL A 1 162 ? -31.617 -0.131 25.591 1.00 80.12 162 VAL A C 1
ATOM 1305 O O . VAL A 1 162 ? -32.246 0.750 25.005 1.00 80.12 162 VAL A O 1
ATOM 1308 N N . THR A 1 163 ? -31.295 -0.016 26.883 1.00 83.19 163 THR A N 1
ATOM 1309 C CA . THR A 1 163 ? -31.733 1.115 27.715 1.00 83.19 163 THR A CA 1
ATOM 1310 C C . THR A 1 163 ? -31.108 2.449 27.296 1.00 83.19 163 THR A C 1
ATOM 1312 O O . THR A 1 163 ? -31.761 3.478 27.425 1.00 83.19 163 THR A O 1
ATOM 1315 N N . ALA A 1 164 ? -29.918 2.435 26.684 1.00 81.38 164 ALA A N 1
ATOM 1316 C CA . ALA A 1 164 ? -29.228 3.633 26.190 1.00 81.38 164 ALA A CA 1
ATOM 1317 C C . ALA A 1 164 ? -29.746 4.158 24.830 1.00 81.38 164 ALA A C 1
ATOM 1319 O O . ALA A 1 164 ? -29.219 5.133 24.296 1.00 81.38 164 ALA A O 1
ATOM 1320 N N . LYS A 1 165 ? -30.763 3.514 24.236 1.00 83.31 165 LYS A N 1
ATOM 1321 C CA . LYS A 1 165 ? -31.260 3.838 22.889 1.00 83.31 165 LYS A CA 1
ATOM 1322 C C . LYS A 1 165 ? -31.784 5.276 22.770 1.00 83.31 165 LYS A C 1
ATOM 1324 O O . LYS A 1 165 ? -31.398 5.973 21.838 1.00 83.31 165 LYS A O 1
ATOM 1329 N N . SER A 1 166 ? -32.660 5.713 23.679 1.00 80.62 166 SER A N 1
ATOM 1330 C CA . SER A 1 166 ? -33.338 7.017 23.568 1.00 80.62 166 SER A CA 1
ATOM 1331 C C . SER A 1 166 ? -32.367 8.191 23.624 1.00 80.62 166 SER A C 1
ATOM 1333 O O . SER A 1 166 ? -32.551 9.175 22.917 1.00 80.62 166 SER A O 1
ATOM 1335 N N . ASP A 1 167 ? -31.315 8.072 24.430 1.00 82.50 167 ASP A N 1
ATOM 1336 C CA . ASP A 1 167 ? -30.330 9.137 24.611 1.00 82.50 167 ASP A CA 1
ATOM 1337 C C . ASP A 1 167 ? -29.452 9.285 23.365 1.00 82.50 167 ASP A C 1
ATOM 1339 O O . ASP A 1 167 ? -29.153 10.399 22.940 1.00 82.50 167 ASP A O 1
ATOM 1343 N N . ILE A 1 168 ? -29.100 8.161 22.730 1.00 77.62 168 ILE A N 1
ATOM 1344 C CA . ILE A 1 168 ? -28.360 8.155 21.463 1.00 77.62 168 ILE A CA 1
ATOM 1345 C C . ILE A 1 168 ? -29.232 8.700 20.329 1.00 77.62 168 ILE A C 1
ATOM 1347 O O . ILE A 1 168 ? -28.740 9.471 19.511 1.00 77.62 168 ILE A O 1
ATOM 1351 N N . GLU A 1 169 ? -30.517 8.335 20.277 1.00 78.69 169 GLU A N 1
ATOM 1352 C CA . GLU A 1 169 ? -31.448 8.897 19.293 1.00 78.69 169 GLU A CA 1
ATOM 1353 C C . GLU A 1 169 ? -31.585 10.418 19.482 1.00 78.69 169 GLU A C 1
ATOM 1355 O O . GLU A 1 169 ? -31.413 11.155 18.519 1.00 78.69 169 GLU A O 1
ATOM 1360 N N . ASN A 1 170 ? -31.770 10.918 20.706 1.00 80.56 170 ASN A N 1
ATOM 1361 C CA . ASN A 1 170 ? -31.868 12.361 20.956 1.00 80.56 170 ASN A CA 1
ATOM 1362 C C . ASN A 1 170 ? -30.581 13.118 20.591 1.00 80.56 170 ASN A C 1
ATOM 1364 O O . ASN A 1 170 ? -30.657 14.164 19.958 1.00 80.56 170 ASN A O 1
ATOM 1368 N N . LEU A 1 171 ? -29.406 12.574 20.926 1.00 78.00 171 LEU A N 1
ATOM 1369 C CA . LEU A 1 171 ? -28.120 13.190 20.582 1.00 78.00 171 LEU A CA 1
ATOM 1370 C C . LEU A 1 171 ? -27.890 13.244 19.067 1.00 78.00 171 LEU A C 1
ATOM 1372 O O . LEU A 1 171 ? -27.305 14.196 18.555 1.00 78.00 171 LEU A O 1
ATOM 1376 N N . LEU A 1 172 ? -28.300 12.197 18.350 1.00 73.00 172 LEU A N 1
ATOM 1377 C CA . LEU A 1 172 ? -28.133 12.138 16.903 1.00 73.00 172 LEU A CA 1
ATOM 1378 C C . LEU A 1 172 ? -29.157 13.023 16.198 1.00 73.00 172 LEU A C 1
ATOM 1380 O O . LEU A 1 172 ? -28.787 13.728 15.273 1.00 73.00 172 LEU A O 1
ATOM 1384 N N . PHE A 1 173 ? -30.417 13.017 16.629 1.00 71.06 173 PHE A N 1
ATOM 1385 C CA . PHE A 1 173 ? -31.506 13.722 15.952 1.00 71.06 173 PHE A CA 1
ATOM 1386 C C . PHE A 1 173 ? -31.757 15.145 16.472 1.00 71.06 173 PHE A C 1
ATOM 1388 O O . PHE A 1 173 ? -32.696 15.788 16.000 1.00 71.06 173 PHE A O 1
ATOM 1395 N N . GLU A 1 174 ? -30.944 15.656 17.403 1.00 73.69 174 GLU A N 1
ATOM 1396 C CA . GLU A 1 174 ? -30.966 17.071 17.789 1.00 73.69 174 GLU A CA 1
ATOM 1397 C C . GLU A 1 174 ? -30.760 17.940 16.538 1.00 73.69 174 GLU A C 1
ATOM 1399 O O . GLU A 1 174 ? -29.755 17.808 15.835 1.00 73.69 174 GLU A O 1
ATOM 1404 N N . GLU A 1 175 ? -31.768 18.770 16.237 1.00 57.31 175 GLU A N 1
ATOM 1405 C CA . GLU A 1 175 ? -31.986 19.462 14.961 1.00 57.31 175 GLU A CA 1
ATOM 1406 C C . GLU A 1 175 ? -30.724 20.157 14.430 1.00 57.31 175 GLU A C 1
ATOM 1408 O O . GLU A 1 175 ? -30.440 21.320 14.713 1.00 57.31 175 GLU A O 1
ATOM 1413 N N . ASN A 1 176 ? -29.972 19.450 13.591 1.00 65.12 176 ASN A N 1
ATOM 1414 C CA . ASN A 1 176 ? -28.970 20.049 12.731 1.00 65.12 176 ASN A CA 1
ATOM 1415 C C . ASN A 1 176 ? -29.577 20.174 11.335 1.00 65.12 176 ASN A C 1
ATOM 1417 O O . ASN A 1 176 ? -29.678 19.187 10.610 1.00 65.12 176 ASN A O 1
ATOM 1421 N N . GLU A 1 177 ? -29.930 21.397 10.925 1.00 64.56 177 GLU A N 1
ATOM 1422 C CA . GLU A 1 177 ? -30.499 21.694 9.594 1.00 64.56 177 GLU A CA 1
ATOM 1423 C C . GLU A 1 177 ? -29.625 21.182 8.429 1.00 64.56 177 GLU A C 1
ATOM 1425 O O . GLU A 1 177 ? -30.105 20.985 7.314 1.00 64.56 177 GLU A O 1
ATOM 1430 N N . ASN A 1 178 ? -28.337 20.936 8.687 1.00 63.72 178 ASN A N 1
ATOM 1431 C CA . ASN A 1 178 ? -27.357 20.464 7.709 1.00 63.72 178 ASN A CA 1
ATOM 1432 C C . ASN A 1 178 ? -27.145 18.944 7.714 1.00 63.72 178 ASN A C 1
ATOM 1434 O O . ASN A 1 178 ? -26.239 18.469 7.026 1.00 63.72 178 ASN A O 1
ATOM 1438 N N . VAL A 1 179 ? -27.915 18.191 8.507 1.00 63.78 179 VAL A N 1
ATOM 1439 C CA . VAL A 1 179 ? -27.740 16.747 8.670 1.00 63.78 179 VAL A CA 1
ATOM 1440 C C . VAL A 1 179 ? -29.078 16.041 8.475 1.00 63.78 179 VAL A C 1
ATOM 1442 O O . VAL A 1 179 ? -29.931 16.007 9.354 1.00 63.78 179 VAL A O 1
ATOM 1445 N N . VAL A 1 180 ? -29.254 15.447 7.294 1.00 63.94 180 VAL A N 1
ATOM 1446 C CA . VAL A 1 180 ? -30.388 14.554 7.024 1.00 63.94 180 VAL A CA 1
ATOM 1447 C C . VAL A 1 180 ? -30.002 13.150 7.461 1.00 63.94 180 VAL A C 1
ATOM 1449 O O . VAL A 1 180 ? -28.996 12.623 6.976 1.00 63.94 180 VAL A O 1
ATOM 1452 N N . PHE A 1 181 ? -30.799 12.567 8.356 1.00 65.00 181 PHE A N 1
ATOM 1453 C CA . PHE A 1 181 ? -30.635 11.197 8.822 1.00 65.00 181 PHE A CA 1
ATOM 1454 C C . PHE A 1 181 ? -31.592 10.262 8.092 1.00 65.00 181 PHE A C 1
ATOM 1456 O O . PHE A 1 181 ? -32.809 10.367 8.231 1.00 65.00 181 PHE A O 1
ATOM 1463 N N . GLU A 1 182 ? -31.036 9.296 7.372 1.00 61.47 182 GLU A N 1
ATOM 1464 C CA . GLU A 1 182 ? -31.799 8.176 6.825 1.00 61.47 182 GLU A CA 1
ATOM 1465 C C . GLU A 1 182 ? -31.321 6.895 7.508 1.00 61.47 182 GLU A C 1
ATOM 1467 O O . GLU A 1 182 ? -30.169 6.480 7.358 1.00 61.47 182 GLU A O 1
ATOM 1472 N N . ALA A 1 183 ? -32.188 6.301 8.331 1.00 58.84 183 ALA A N 1
ATOM 1473 C CA . ALA A 1 183 ? -31.904 5.056 9.032 1.00 58.84 183 ALA A CA 1
ATOM 1474 C C . ALA A 1 183 ? -32.410 3.868 8.209 1.00 58.84 183 ALA A C 1
ATOM 1476 O O . ALA A 1 183 ? -33.596 3.786 7.884 1.00 58.84 183 ALA A O 1
ATOM 1477 N N . ILE A 1 184 ? -31.524 2.918 7.909 1.00 59.25 184 ILE A N 1
ATOM 1478 C CA . ILE A 1 184 ? -31.857 1.714 7.142 1.00 59.25 184 ILE A CA 1
ATOM 1479 C C . ILE A 1 184 ? -31.324 0.508 7.919 1.00 59.25 184 ILE A C 1
ATOM 1481 O O . ILE A 1 184 ? -30.119 0.340 8.072 1.00 59.25 184 ILE A O 1
ATOM 1485 N N . GLY A 1 185 ? -32.209 -0.345 8.442 1.00 61.75 185 GLY A N 1
ATOM 1486 C CA . GLY A 1 185 ? -31.788 -1.604 9.067 1.00 61.75 185 GLY A CA 1
ATOM 1487 C C . GLY A 1 185 ? -32.835 -2.247 9.987 1.00 61.75 185 GLY A C 1
ATOM 1488 O O . GLY A 1 185 ? -33.554 -1.525 10.691 1.00 61.75 185 GLY A O 1
ATOM 1489 N N . PRO A 1 186 ? -32.931 -3.593 9.997 1.00 60.44 186 PRO A N 1
ATOM 1490 C CA . PRO A 1 186 ? -33.871 -4.321 10.844 1.00 60.44 186 PRO A CA 1
ATOM 1491 C C . PRO A 1 186 ? -33.455 -4.269 12.320 1.00 60.44 186 PRO A C 1
ATOM 1493 O O . PRO A 1 186 ? -32.275 -4.390 12.644 1.00 60.44 186 PRO A O 1
ATOM 1496 N N . ASP A 1 187 ? -34.428 -4.139 13.223 1.00 64.75 187 ASP A N 1
ATOM 1497 C CA . ASP A 1 187 ? -34.178 -4.260 14.662 1.00 64.75 187 ASP A CA 1
ATOM 1498 C C . ASP A 1 187 ? -33.886 -5.728 15.024 1.00 64.75 187 ASP A C 1
ATOM 1500 O O . ASP A 1 187 ? -34.669 -6.628 14.709 1.00 64.75 187 ASP A O 1
ATOM 1504 N N . ILE A 1 188 ? -32.763 -5.980 15.702 1.00 65.62 188 ILE A N 1
ATOM 1505 C CA . ILE A 1 188 ? -32.378 -7.312 16.193 1.00 65.62 188 ILE A CA 1
ATOM 1506 C C . ILE A 1 188 ? -32.834 -7.441 17.659 1.00 65.62 188 ILE A C 1
ATOM 1508 O O . ILE A 1 188 ? -32.661 -6.531 18.463 1.00 65.62 188 ILE A O 1
ATOM 1512 N N . LYS A 1 189 ? -33.461 -8.559 18.049 1.00 60.91 189 LYS A N 1
ATOM 1513 C CA . LYS A 1 189 ? -33.964 -8.737 19.428 1.00 60.91 189 LYS A CA 1
ATOM 1514 C C . LYS A 1 189 ? -32.817 -8.761 20.449 1.00 60.91 189 LYS A C 1
ATOM 1516 O O . LYS A 1 189 ? -31.961 -9.633 20.375 1.00 60.91 189 LYS A O 1
ATOM 1521 N N . GLY A 1 190 ? -32.868 -7.868 21.441 1.00 68.94 190 GLY A N 1
ATOM 1522 C CA . GLY A 1 190 ? -31.921 -7.819 22.568 1.00 68.94 190 GLY A CA 1
ATOM 1523 C C . GLY A 1 190 ? -30.660 -6.988 22.320 1.00 68.94 190 GLY A C 1
ATOM 1524 O O . GLY A 1 190 ? -29.842 -6.855 23.219 1.00 68.94 190 GLY A O 1
ATOM 1525 N N . SER A 1 191 ? -30.516 -6.403 21.132 1.00 68.69 191 SER A N 1
ATOM 1526 C CA . SER A 1 191 ? -29.408 -5.514 20.793 1.00 68.69 191 SER A CA 1
ATOM 1527 C C . SER A 1 191 ? -29.883 -4.473 19.795 1.00 68.69 191 SER A C 1
ATOM 1529 O O . SER A 1 191 ? -30.563 -4.815 18.831 1.00 68.69 191 SER A O 1
ATOM 1531 N N . TRP A 1 192 ? -29.504 -3.217 19.966 1.00 73.19 192 TRP A N 1
ATOM 1532 C CA . TRP A 1 192 ? -29.875 -2.189 19.002 1.00 73.19 192 TRP A CA 1
ATOM 1533 C C . TRP A 1 192 ? -28.729 -1.989 18.008 1.00 73.19 192 TRP A C 1
ATOM 1535 O O . TRP A 1 192 ? -27.635 -1.573 18.391 1.00 73.19 192 TRP A O 1
ATOM 1545 N N . TYR A 1 193 ? -28.981 -2.348 16.745 1.00 72.44 193 TYR A N 1
ATOM 1546 C CA . TYR A 1 193 ? -28.086 -2.096 15.620 1.00 72.44 193 TYR A CA 1
ATOM 1547 C C . TYR A 1 193 ? -28.779 -1.182 14.615 1.00 72.44 193 TYR A C 1
ATOM 1549 O O . TYR A 1 193 ? -29.866 -1.508 14.133 1.00 72.44 193 TYR A O 1
ATOM 1557 N N . LYS A 1 194 ? -28.156 -0.051 14.284 1.00 69.62 194 LYS A N 1
ATOM 1558 C CA . LYS A 1 194 ? -28.627 0.844 13.221 1.00 69.62 194 LYS A CA 1
ATOM 1559 C C . LYS A 1 194 ? -27.473 1.247 12.321 1.00 69.62 194 LYS A C 1
ATOM 1561 O O . LYS A 1 194 ? -26.390 1.588 12.802 1.00 69.62 194 LYS A O 1
ATOM 1566 N N . GLU A 1 195 ? -27.741 1.224 11.018 1.00 64.06 195 GLU A N 1
ATOM 1567 C CA . GLU A 1 195 ? -26.936 1.934 10.032 1.00 64.06 195 GLU A CA 1
ATOM 1568 C C . GLU A 1 195 ? -27.648 3.243 9.702 1.00 64.06 195 GLU A C 1
ATOM 1570 O O . GLU A 1 195 ? -28.819 3.249 9.312 1.00 64.06 195 GLU A O 1
ATOM 1575 N N . ILE A 1 196 ? -26.949 4.350 9.925 1.00 68.19 196 ILE A N 1
ATOM 1576 C CA . ILE A 1 196 ? -27.472 5.697 9.717 1.00 68.19 196 ILE A CA 1
ATOM 1577 C C . ILE A 1 196 ? -26.555 6.397 8.726 1.00 68.19 196 ILE A C 1
ATOM 1579 O O . ILE A 1 196 ? -25.334 6.250 8.800 1.00 68.19 196 ILE A O 1
ATOM 1583 N N . TYR A 1 197 ? -27.136 7.164 7.812 1.00 65.75 197 TYR A N 1
ATOM 1584 C CA . TYR A 1 197 ? -26.385 7.996 6.883 1.00 65.75 197 TYR A CA 1
ATOM 1585 C C . TYR A 1 197 ? -26.595 9.455 7.224 1.00 65.75 197 TYR A C 1
ATOM 1587 O O . TYR A 1 197 ? -27.731 9.875 7.428 1.00 65.75 197 TYR A O 1
ATOM 1595 N N . TYR A 1 198 ? -25.508 10.221 7.246 1.00 74.38 198 TYR A N 1
ATOM 1596 C CA . TYR A 1 198 ? -25.596 11.674 7.324 1.00 74.38 198 TYR A CA 1
ATOM 1597 C C . TYR A 1 198 ? -25.164 12.293 6.009 1.00 74.38 198 TYR A C 1
ATOM 1599 O O . TYR A 1 198 ? -24.064 12.030 5.512 1.00 74.38 198 TYR A O 1
ATOM 1607 N N . LYS A 1 199 ? -26.054 13.119 5.460 1.00 71.38 199 LYS A N 1
ATOM 1608 C CA . LYS A 1 199 ? -25.800 13.949 4.287 1.00 71.38 199 LYS A CA 1
ATOM 1609 C C . LYS A 1 199 ? -25.222 15.282 4.744 1.00 71.38 199 LYS A C 1
ATOM 1611 O O . LYS A 1 199 ? -25.953 16.109 5.267 1.00 71.38 199 LYS A O 1
ATOM 1616 N N . LEU A 1 200 ? -23.927 15.494 4.525 1.00 73.31 200 LEU A N 1
ATOM 1617 C CA . LEU A 1 200 ? -23.291 16.791 4.756 1.00 73.31 200 LEU A CA 1
ATOM 1618 C C . LEU A 1 200 ? -23.505 17.694 3.538 1.00 73.31 200 LEU A C 1
ATOM 1620 O O . LEU A 1 200 ? -23.183 17.298 2.412 1.00 73.31 200 LEU A O 1
ATOM 1624 N N . THR A 1 201 ? -23.983 18.919 3.760 1.00 74.19 201 THR A N 1
ATOM 1625 C CA . THR A 1 201 ? -24.125 19.973 2.738 1.00 74.19 201 THR A CA 1
ATOM 1626 C C . THR A 1 201 ? -23.272 21.207 3.066 1.00 74.19 201 THR A C 1
ATOM 1628 O O . THR A 1 201 ? -22.727 21.342 4.158 1.00 74.19 201 THR A O 1
ATOM 1631 N N . GLY A 1 202 ? -23.102 22.119 2.103 1.00 79.25 202 GLY A N 1
ATOM 1632 C CA . GLY A 1 202 ? -22.483 23.429 2.353 1.00 79.25 202 GLY A CA 1
ATOM 1633 C C . GLY A 1 202 ? -20.964 23.413 2.596 1.00 79.25 202 GLY A C 1
ATOM 1634 O O . GLY A 1 202 ? -20.210 22.713 1.914 1.00 79.25 202 GLY A O 1
ATOM 1635 N N . GLU A 1 203 ? -20.486 24.258 3.517 1.00 72.50 203 GLU A N 1
ATOM 1636 C CA . GLU A 1 203 ? -19.051 24.383 3.823 1.00 72.50 203 GLU A CA 1
ATOM 1637 C C . GLU A 1 203 ? -18.468 23.138 4.494 1.00 72.50 203 GLU A C 1
ATOM 1639 O O . GLU A 1 203 ? -17.313 22.789 4.234 1.00 72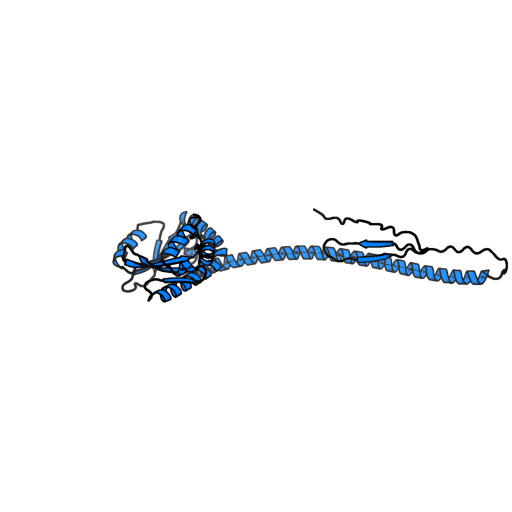.50 203 GLU A O 1
ATOM 1644 N N . ASP A 1 204 ? -19.260 22.426 5.291 1.00 66.69 204 ASP A N 1
ATOM 1645 C CA . ASP A 1 204 ? -18.799 21.228 5.992 1.00 66.69 204 ASP A CA 1
ATOM 1646 C C . ASP A 1 204 ? -18.603 20.057 5.032 1.00 66.69 204 ASP A C 1
ATOM 1648 O O . ASP A 1 204 ? -17.607 19.338 5.135 1.00 66.69 204 ASP A O 1
ATOM 1652 N N . ALA A 1 205 ? -19.434 19.955 3.989 1.00 68.06 205 ALA A N 1
ATOM 1653 C CA . ALA A 1 205 ? -19.193 19.042 2.875 1.00 68.06 205 ALA A CA 1
ATOM 1654 C C . ALA A 1 205 ? -17.867 19.350 2.159 1.00 68.06 205 ALA A C 1
ATOM 1656 O O . ALA A 1 205 ? -17.122 18.436 1.812 1.00 68.06 205 ALA A O 1
ATOM 1657 N N . LYS A 1 206 ? -17.517 20.631 1.963 1.00 69.12 206 LYS A N 1
ATOM 1658 C CA . LYS A 1 206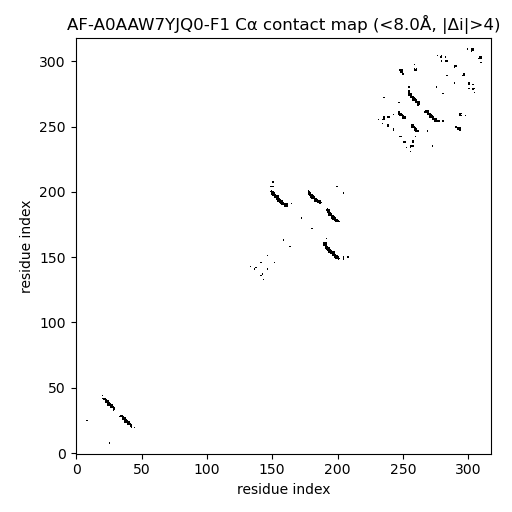 ? -16.237 21.023 1.340 1.00 69.12 206 LYS A CA 1
ATOM 1659 C C . LYS A 1 206 ? -15.040 20.703 2.234 1.00 69.12 206 LYS A C 1
ATOM 1661 O O . LYS A 1 206 ? -14.049 20.165 1.736 1.00 69.12 206 LYS A O 1
ATOM 1666 N N . LYS A 1 207 ? -15.123 20.998 3.536 1.00 69.94 207 LYS A N 1
ATOM 1667 C CA . LYS A 1 207 ? -14.078 20.652 4.516 1.00 69.94 207 LYS A CA 1
ATOM 1668 C C . LYS A 1 207 ? -13.886 19.143 4.574 1.00 69.94 207 LYS A C 1
ATOM 1670 O O . LYS A 1 207 ? -12.761 18.668 4.441 1.00 69.94 207 LYS A O 1
ATOM 1675 N N . TYR A 1 208 ? -14.974 18.387 4.680 1.00 65.56 208 TYR A N 1
ATOM 1676 C CA . TYR A 1 208 ? -14.915 16.934 4.699 1.00 65.56 208 TYR A CA 1
ATOM 1677 C C . TYR A 1 208 ? -14.395 16.372 3.371 1.00 65.56 208 TYR A C 1
ATOM 1679 O O . TYR A 1 208 ? -13.573 15.467 3.391 1.00 65.56 208 TYR A O 1
ATOM 1687 N N . LYS A 1 209 ? -14.754 16.945 2.214 1.00 65.94 209 LYS A N 1
ATOM 1688 C CA . LYS A 1 209 ? -14.172 16.562 0.915 1.00 65.94 209 LYS A CA 1
ATOM 1689 C C . LYS A 1 209 ? -12.660 16.741 0.904 1.00 65.94 209 LYS A C 1
ATOM 1691 O O . LYS A 1 209 ? -11.948 15.847 0.466 1.00 65.94 209 LYS A O 1
ATOM 1696 N N . ALA A 1 210 ? -12.168 17.870 1.410 1.00 65.62 210 ALA A N 1
ATOM 1697 C CA . ALA A 1 210 ? -10.737 18.130 1.515 1.00 65.62 210 ALA A CA 1
ATOM 1698 C C . ALA A 1 210 ? -10.047 17.134 2.465 1.00 65.62 210 ALA A C 1
ATOM 1700 O O . ALA A 1 210 ? -8.964 16.637 2.147 1.00 65.62 210 ALA A O 1
ATOM 1701 N N . TYR A 1 211 ? -10.683 16.780 3.588 1.00 59.72 211 TYR A N 1
ATOM 1702 C CA . TYR A 1 211 ? -10.193 15.735 4.492 1.00 59.72 211 TYR A CA 1
ATOM 1703 C C . TYR A 1 211 ? -10.226 14.345 3.856 1.00 59.72 211 TYR A C 1
ATOM 1705 O O . TYR A 1 211 ? -9.249 13.616 3.972 1.00 59.72 211 TYR A O 1
ATOM 1713 N N . ALA A 1 212 ? -11.283 13.998 3.128 1.00 55.78 212 ALA A N 1
ATOM 1714 C CA . ALA A 1 212 ? -11.441 12.726 2.439 1.00 55.78 212 ALA A CA 1
ATOM 1715 C C . ALA A 1 212 ? -10.491 12.594 1.243 1.00 55.78 212 ALA A C 1
ATOM 1717 O O . ALA A 1 212 ? -9.962 11.519 1.011 1.00 55.78 212 ALA A O 1
ATOM 1718 N N . GLU A 1 213 ? -10.207 13.667 0.502 1.00 59.22 213 GLU A N 1
ATOM 1719 C CA . GLU A 1 213 ? -9.190 13.682 -0.556 1.00 59.22 213 GLU A CA 1
ATOM 1720 C C . GLU A 1 213 ? -7.774 13.574 0.027 1.00 59.22 213 GLU A C 1
ATOM 1722 O O . GLU A 1 213 ? -6.919 12.891 -0.541 1.00 59.22 213 GLU A O 1
ATOM 1727 N N . LYS A 1 214 ? -7.524 14.200 1.185 1.00 53.84 214 LYS A N 1
ATOM 1728 C CA . LYS A 1 214 ? -6.275 14.045 1.943 1.00 53.84 214 LYS A CA 1
ATOM 1729 C C . LYS A 1 214 ? -6.133 12.620 2.490 1.00 53.84 214 LYS A C 1
ATOM 1731 O O . LYS A 1 214 ? -5.067 12.032 2.344 1.00 53.84 214 LYS A O 1
ATOM 1736 N N . ALA A 1 215 ? -7.213 12.043 3.012 1.00 49.25 215 ALA A N 1
ATOM 1737 C CA . ALA A 1 215 ? -7.297 10.660 3.462 1.00 49.25 215 ALA A CA 1
ATOM 1738 C C . ALA A 1 215 ? -7.210 9.675 2.293 1.00 49.25 215 ALA A C 1
ATOM 1740 O O . ALA A 1 215 ? -6.561 8.666 2.429 1.00 49.25 215 ALA A O 1
ATOM 1741 N N . ALA A 1 216 ? -7.759 9.960 1.111 1.00 50.12 216 ALA A N 1
ATOM 1742 C CA . ALA A 1 216 ? -7.631 9.109 -0.073 1.00 50.12 216 ALA A CA 1
ATOM 1743 C C . ALA A 1 216 ? -6.212 9.155 -0.662 1.00 50.12 216 ALA A C 1
ATOM 1745 O O . ALA A 1 216 ? -5.713 8.145 -1.156 1.00 50.12 216 ALA A O 1
ATOM 1746 N N . LYS A 1 217 ? -5.537 10.310 -0.576 1.00 49.69 217 LYS A N 1
ATOM 1747 C CA . LYS A 1 217 ? -4.098 10.429 -0.857 1.00 49.69 217 LYS A CA 1
ATOM 1748 C C . LYS A 1 217 ? -3.255 9.647 0.149 1.00 49.69 217 LYS A C 1
ATOM 1750 O O . LYS A 1 217 ? -2.274 9.043 -0.266 1.00 49.69 217 LYS A O 1
ATOM 1755 N N . LEU A 1 218 ? -3.650 9.620 1.423 1.00 44.31 218 LEU A N 1
ATOM 1756 C CA . LEU A 1 218 ? -3.070 8.719 2.422 1.00 44.31 218 LEU A CA 1
ATOM 1757 C C . LEU A 1 218 ? -3.432 7.250 2.103 1.00 44.31 218 LEU A C 1
ATOM 1759 O O . LEU A 1 218 ? -2.556 6.400 2.099 1.00 44.31 218 LEU A O 1
ATOM 1763 N N . LYS A 1 219 ? -4.654 6.962 1.637 1.00 38.59 219 LYS A N 1
ATOM 1764 C CA . LYS A 1 219 ? -5.200 5.626 1.333 1.00 38.59 219 LYS A CA 1
ATOM 1765 C C . LYS A 1 219 ? -4.646 4.944 0.095 1.00 38.59 219 LYS A C 1
ATOM 1767 O O . LYS A 1 219 ? -4.571 3.717 0.055 1.00 38.59 219 LYS A O 1
ATOM 1772 N N . ALA A 1 220 ? -4.172 5.713 -0.879 1.00 42.25 220 ALA A N 1
ATOM 1773 C CA . ALA A 1 220 ? -3.316 5.201 -1.947 1.00 42.25 220 ALA A CA 1
ATOM 1774 C C . ALA A 1 220 ? -2.007 4.581 -1.402 1.00 42.25 220 ALA A C 1
ATOM 1776 O O . ALA A 1 220 ? -1.376 3.797 -2.106 1.00 42.25 220 ALA A O 1
ATOM 1777 N N . PHE A 1 221 ? -1.657 4.861 -0.137 1.00 42.56 221 PHE A N 1
ATOM 1778 C CA . PHE A 1 221 ? -0.638 4.166 0.652 1.00 42.56 221 PHE A CA 1
ATOM 1779 C C . PHE A 1 221 ? -1.214 3.199 1.729 1.00 42.56 221 PHE A C 1
ATOM 1781 O O . PHE A 1 221 ? -0.452 2.389 2.246 1.00 42.56 221 PHE A O 1
ATOM 1788 N N . GLU A 1 222 ? -2.525 3.203 2.044 1.00 41.19 222 GLU A N 1
ATOM 1789 C CA . GLU A 1 222 ? -3.154 2.424 3.149 1.00 41.19 222 GLU A CA 1
ATOM 1790 C C . GLU A 1 222 ? -3.797 1.078 2.746 1.00 41.19 222 GLU A C 1
ATOM 1792 O O . GLU A 1 222 ? -4.144 0.293 3.624 1.00 41.19 222 GLU A O 1
ATOM 1797 N N . LYS A 1 223 ? -3.995 0.756 1.457 1.00 45.97 223 LYS A N 1
ATOM 1798 C CA . LYS A 1 223 ? -4.570 -0.559 1.070 1.00 45.97 223 LYS A CA 1
ATOM 1799 C C . LYS A 1 223 ? -3.751 -1.762 1.601 1.00 45.97 223 LYS A C 1
ATOM 1801 O O . LYS A 1 223 ? -4.362 -2.677 2.146 1.00 45.97 223 LYS A O 1
ATOM 1806 N N . PRO A 1 224 ? -2.401 -1.735 1.556 1.00 54.94 224 PRO A N 1
ATOM 1807 C CA . PRO A 1 224 ? -1.561 -2.714 2.251 1.00 54.94 224 PRO A CA 1
ATOM 1808 C C . PRO A 1 224 ? -1.718 -2.663 3.778 1.00 54.94 224 PRO A C 1
ATOM 1810 O O . PRO A 1 224 ? -1.572 -3.680 4.443 1.00 54.94 224 PRO A O 1
ATOM 1813 N N . GLN A 1 225 ? -2.040 -1.496 4.341 1.00 49.41 225 GLN A N 1
ATOM 1814 C CA . GLN A 1 225 ? -2.151 -1.292 5.784 1.00 49.41 225 GLN A CA 1
ATOM 1815 C C . GLN A 1 225 ? -3.431 -1.914 6.356 1.00 49.41 225 GLN A C 1
ATOM 1817 O O . GLN A 1 225 ? -3.359 -2.588 7.369 1.00 49.41 225 GLN A O 1
ATOM 1822 N N . ALA A 1 226 ? -4.579 -1.793 5.682 1.00 49.34 226 ALA A N 1
ATOM 1823 C CA . ALA A 1 226 ? -5.829 -2.417 6.135 1.00 49.34 226 ALA A CA 1
ATOM 1824 C C . ALA A 1 226 ? -5.814 -3.956 6.018 1.00 49.34 226 ALA A C 1
ATOM 1826 O O . ALA A 1 226 ? -6.414 -4.647 6.840 1.00 49.34 226 ALA A O 1
ATOM 1827 N N . GLU A 1 227 ? -5.122 -4.509 5.014 1.00 65.44 227 GLU A N 1
ATOM 1828 C CA . GLU A 1 227 ? -4.866 -5.955 4.927 1.00 65.44 227 GLU A CA 1
ATOM 1829 C C . GLU A 1 227 ? -3.959 -6.421 6.076 1.00 65.44 227 GLU A C 1
ATOM 1831 O O . GLU A 1 227 ? -4.246 -7.434 6.713 1.00 65.44 227 GLU A O 1
ATOM 1836 N N . VAL A 1 228 ? -2.921 -5.644 6.403 1.00 62.75 228 VAL A N 1
ATOM 1837 C CA . VAL A 1 228 ? -2.049 -5.874 7.565 1.00 62.75 228 VAL A CA 1
ATOM 1838 C C . VAL A 1 228 ? -2.820 -5.753 8.883 1.00 62.75 228 VAL A C 1
ATOM 1840 O O . VAL A 1 228 ? -2.670 -6.612 9.744 1.00 62.75 228 VAL A O 1
ATOM 1843 N N . ASP A 1 229 ? -3.692 -4.761 9.037 1.00 72.69 229 ASP A N 1
ATOM 1844 C CA . ASP A 1 229 ? -4.471 -4.546 10.258 1.00 72.69 229 ASP A CA 1
ATOM 1845 C C . ASP A 1 229 ? -5.531 -5.639 10.451 1.00 72.69 229 ASP A C 1
ATOM 1847 O O . ASP A 1 229 ? -5.705 -6.126 11.565 1.00 72.69 229 ASP A O 1
ATOM 1851 N N . ASN A 1 230 ? -6.173 -6.110 9.375 1.00 76.44 230 ASN A N 1
ATOM 1852 C CA . ASN A 1 230 ? -7.068 -7.270 9.430 1.00 76.44 230 ASN A CA 1
ATOM 1853 C C . ASN A 1 230 ? -6.318 -8.562 9.777 1.00 76.44 230 ASN A C 1
ATOM 1855 O O . ASN A 1 230 ? -6.805 -9.348 10.588 1.00 76.44 230 ASN A O 1
ATOM 1859 N N . LEU A 1 231 ? -5.126 -8.783 9.211 1.00 74.94 231 LEU A N 1
ATOM 1860 C CA . LEU A 1 231 ? -4.275 -9.918 9.580 1.00 74.94 231 LEU A CA 1
ATOM 1861 C C . LEU A 1 231 ? -3.825 -9.827 11.042 1.00 74.94 231 LEU A C 1
ATOM 1863 O O . LEU A 1 231 ? -3.816 -10.839 11.743 1.00 74.94 231 LEU A O 1
ATOM 1867 N N . ASN A 1 232 ? -3.512 -8.624 11.524 1.00 81.38 232 ASN A N 1
ATOM 1868 C CA . ASN A 1 232 ? -3.161 -8.375 12.918 1.00 81.38 232 ASN A CA 1
ATOM 1869 C C . ASN A 1 232 ? -4.361 -8.619 13.840 1.00 81.38 232 ASN A C 1
ATOM 1871 O O . ASN A 1 232 ? -4.208 -9.292 14.851 1.00 81.38 232 ASN A O 1
ATOM 1875 N N . ALA A 1 233 ? -5.557 -8.151 13.487 1.00 79.44 233 ALA A N 1
ATOM 1876 C CA . ALA A 1 233 ? -6.772 -8.352 14.274 1.00 79.44 233 ALA A CA 1
ATOM 1877 C C . ALA A 1 233 ? -7.205 -9.829 14.318 1.00 79.44 233 ALA A C 1
ATOM 1879 O O . ALA A 1 233 ? -7.534 -10.340 15.389 1.00 79.44 233 ALA A O 1
ATOM 1880 N N . ASP A 1 234 ? -7.148 -10.544 13.188 1.00 88.31 234 ASP A N 1
ATOM 1881 C CA . ASP A 1 234 ? -7.397 -11.993 13.131 1.00 88.31 234 ASP A CA 1
ATOM 1882 C C . ASP A 1 234 ? -6.369 -12.759 13.979 1.00 88.31 234 ASP A C 1
ATOM 1884 O O . ASP A 1 234 ? -6.708 -13.665 14.742 1.00 88.31 234 ASP A O 1
ATOM 1888 N N . THR A 1 235 ? -5.110 -12.327 13.934 1.00 74.25 235 THR A N 1
ATOM 1889 C CA . THR A 1 235 ? -4.040 -12.847 14.787 1.00 74.25 235 THR A CA 1
ATOM 1890 C C . THR A 1 235 ? -4.310 -12.573 16.270 1.00 74.25 235 THR A C 1
ATOM 1892 O O . THR A 1 235 ? -4.246 -13.508 17.063 1.00 74.25 235 THR A O 1
ATOM 1895 N N . ILE A 1 236 ? -4.693 -11.347 16.653 1.00 89.56 236 ILE A N 1
ATOM 1896 C CA . ILE A 1 236 ? -5.090 -10.996 18.028 1.00 89.56 236 ILE A CA 1
ATOM 1897 C C . ILE A 1 236 ? -6.239 -11.894 18.479 1.00 89.56 236 ILE A C 1
ATOM 1899 O O . ILE A 1 236 ? -6.161 -12.491 19.547 1.00 89.56 236 ILE A O 1
ATOM 1903 N N . SER A 1 237 ? -7.280 -12.051 17.660 1.00 83.19 237 SER A N 1
ATOM 1904 C CA . SER A 1 237 ? -8.440 -12.879 17.998 1.00 83.19 237 SER A CA 1
ATOM 1905 C C . SER A 1 237 ? -8.062 -14.350 18.208 1.00 83.19 237 SER A C 1
ATOM 1907 O O . SER A 1 237 ? -8.518 -14.975 19.167 1.00 83.19 237 SER A O 1
ATOM 1909 N N . LYS A 1 238 ? -7.183 -14.910 17.365 1.00 88.19 238 LYS A N 1
ATOM 1910 C CA . LYS A 1 238 ? -6.668 -16.283 17.514 1.00 88.19 238 LYS A CA 1
ATOM 1911 C C . LYS A 1 238 ? -5.833 -16.456 18.785 1.00 88.19 238 LYS A C 1
ATOM 1913 O O . LYS A 1 238 ? -5.988 -17.464 19.471 1.00 88.19 238 LYS A O 1
ATOM 1918 N N . LEU A 1 239 ? -4.994 -15.476 19.124 1.00 75.69 239 LEU A N 1
ATOM 1919 C CA . LEU A 1 239 ? -4.190 -15.489 20.350 1.00 75.69 239 LEU A CA 1
ATOM 1920 C C . LEU A 1 239 ? -5.051 -15.297 21.611 1.00 75.69 239 LEU A C 1
ATOM 1922 O O . LEU A 1 23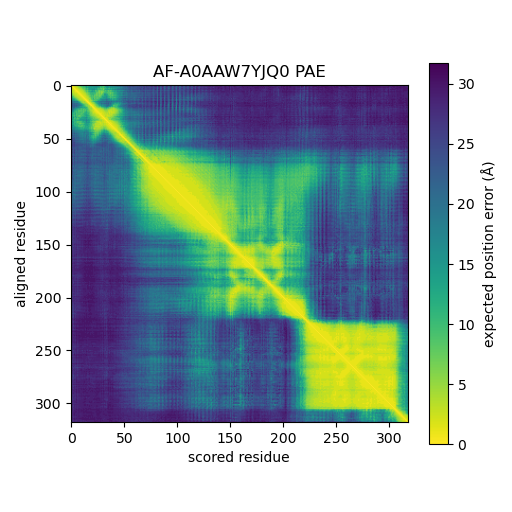9 ? -4.844 -15.997 22.597 1.00 75.69 239 LEU A O 1
ATOM 1926 N N . LEU A 1 240 ? -6.062 -14.423 21.566 1.00 88.56 240 LEU A N 1
ATOM 1927 C CA . LEU A 1 240 ? -7.036 -14.241 22.649 1.00 88.56 240 LEU A CA 1
ATOM 1928 C C . LEU A 1 240 ? -7.788 -15.538 22.947 1.00 88.56 240 LEU A C 1
ATOM 1930 O O . LEU A 1 240 ? -7.868 -15.950 24.102 1.00 88.56 240 LEU A O 1
ATOM 1934 N N . LYS A 1 241 ? -8.275 -16.221 21.905 1.00 91.50 241 LYS A N 1
ATOM 1935 C CA . LYS A 1 241 ? -8.931 -17.529 22.041 1.00 91.50 241 LYS A CA 1
ATOM 1936 C C . LYS A 1 241 ? -7.996 -18.591 22.625 1.00 91.50 241 LYS A C 1
ATOM 1938 O O . LYS A 1 241 ? -8.425 -19.390 23.450 1.00 91.50 241 LYS A O 1
ATOM 1943 N N . ALA A 1 242 ? -6.713 -18.587 22.257 1.00 85.62 242 ALA A N 1
ATOM 1944 C CA . ALA A 1 242 ? -5.725 -19.511 22.822 1.00 85.62 242 ALA A CA 1
ATOM 1945 C C . ALA A 1 242 ? -5.464 -19.277 24.326 1.00 85.62 242 ALA A C 1
ATOM 1947 O O . ALA A 1 242 ? -5.052 -20.207 25.017 1.00 85.62 242 ALA A O 1
ATOM 1948 N N . LEU A 1 243 ? -5.744 -18.069 24.835 1.00 88.38 243 LEU A N 1
ATOM 1949 C CA . LEU A 1 243 ? -5.605 -17.684 26.245 1.00 88.38 243 LEU A CA 1
ATOM 1950 C C . LEU A 1 243 ? -6.921 -17.715 27.041 1.00 88.38 243 LEU A C 1
ATOM 1952 O O . LEU A 1 243 ? -6.903 -17.462 28.248 1.00 88.38 243 LEU A O 1
ATOM 1956 N N . GLU A 1 244 ? -8.066 -18.019 26.418 1.00 90.25 244 GLU A N 1
ATOM 1957 C CA . GLU A 1 244 ? -9.384 -17.970 27.073 1.00 90.25 244 GLU A CA 1
ATOM 1958 C C . GLU A 1 244 ? -9.420 -18.848 28.341 1.00 90.25 244 GLU A C 1
ATOM 1960 O O . GLU A 1 244 ? -9.874 -18.393 29.392 1.00 90.25 244 GLU A O 1
ATOM 1965 N N . ASN A 1 245 ? -8.786 -20.029 28.289 1.00 93.56 245 ASN A N 1
ATOM 1966 C CA . ASN A 1 245 ? -8.743 -21.015 29.379 1.00 93.56 245 ASN A CA 1
ATOM 1967 C C . ASN A 1 245 ? -7.521 -20.912 30.314 1.00 93.56 245 ASN A C 1
ATOM 1969 O O . ASN A 1 245 ? -7.378 -21.730 31.223 1.00 93.56 245 ASN A O 1
ATOM 1973 N N . THR A 1 246 ? -6.623 -19.946 30.111 1.00 88.75 246 THR A N 1
ATOM 1974 C CA . THR A 1 246 ? -5.440 -19.755 30.967 1.00 88.75 246 THR A CA 1
ATOM 1975 C C . THR A 1 246 ? -5.670 -18.554 31.890 1.00 88.75 246 THR A C 1
ATOM 1977 O O . THR A 1 246 ? -6.134 -17.521 31.405 1.00 88.75 246 THR A O 1
ATOM 1980 N N . PRO A 1 247 ? -5.405 -18.644 33.206 1.00 90.56 247 PRO A N 1
ATOM 1981 C CA . PRO A 1 247 ? -5.637 -17.525 34.126 1.00 90.56 247 PRO A CA 1
ATOM 1982 C C . PRO A 1 247 ? -4.728 -16.321 33.833 1.00 90.56 247 PRO A C 1
ATOM 1984 O O . PRO A 1 247 ? -5.202 -15.186 33.849 1.00 90.56 247 PRO A O 1
ATOM 1987 N N . GLU A 1 248 ? -3.463 -16.575 33.490 1.00 95.19 248 GLU A N 1
ATOM 1988 C CA . GLU A 1 248 ? -2.469 -15.576 33.087 1.00 95.19 248 GLU A CA 1
ATOM 1989 C C . GLU A 1 248 ? -1.569 -16.144 31.982 1.00 95.19 248 GLU A C 1
ATOM 1991 O O . GLU A 1 248 ? -1.265 -17.335 31.970 1.00 95.19 248 GLU A O 1
ATOM 1996 N N . GLY A 1 249 ? -1.123 -15.307 31.053 1.00 92.06 249 GLY A N 1
ATOM 1997 C CA . GLY A 1 249 ? -0.215 -15.699 29.980 1.00 92.06 249 GLY A CA 1
ATOM 1998 C C . GLY A 1 249 ? -0.030 -14.592 28.948 1.00 92.06 249 GLY A C 1
ATOM 1999 O O . GLY A 1 249 ? -0.900 -13.746 28.775 1.00 92.06 249 GLY A O 1
ATOM 2000 N N . ALA A 1 250 ? 1.098 -14.596 28.244 1.00 95.88 250 ALA A N 1
ATOM 2001 C CA . ALA A 1 250 ? 1.374 -13.668 27.151 1.00 95.88 250 ALA A CA 1
ATOM 2002 C C . ALA A 1 250 ? 1.696 -14.446 25.869 1.00 95.88 250 ALA A C 1
ATOM 2004 O O . ALA A 1 250 ? 2.466 -15.404 25.900 1.00 95.88 250 ALA A O 1
ATOM 2005 N N . LEU A 1 251 ? 1.112 -14.035 24.743 1.00 84.81 251 LEU A N 1
ATOM 2006 C CA . LEU A 1 251 ? 1.357 -14.592 23.417 1.00 84.81 251 LEU A CA 1
ATOM 2007 C C . LEU A 1 251 ? 1.708 -13.481 22.429 1.00 84.81 251 LEU A C 1
ATOM 2009 O O . LEU A 1 251 ? 1.023 -12.462 22.355 1.00 84.81 251 LEU A O 1
ATOM 2013 N N . GLN A 1 252 ? 2.742 -13.710 21.623 1.00 93.50 252 GLN A N 1
ATOM 2014 C CA . GLN A 1 252 ? 3.208 -12.773 20.604 1.00 93.50 252 GLN A CA 1
ATOM 2015 C C . GLN A 1 252 ? 3.201 -13.432 19.219 1.00 93.50 252 GLN A C 1
ATOM 2017 O O . GLN A 1 252 ? 3.662 -14.563 19.063 1.00 93.50 252 GLN A O 1
ATOM 2022 N N . ASN A 1 253 ? 2.724 -12.711 18.203 1.00 83.75 253 ASN A N 1
ATOM 2023 C CA . ASN A 1 253 ? 2.856 -13.082 16.795 1.00 83.75 253 ASN A CA 1
ATOM 2024 C C . ASN A 1 253 ? 3.264 -11.849 15.971 1.00 83.75 253 ASN A C 1
ATOM 2026 O O . ASN A 1 253 ? 2.468 -10.941 15.718 1.00 83.75 253 ASN A O 1
ATOM 2030 N N . GLY A 1 254 ? 4.546 -11.804 15.597 1.00 85.19 254 GLY A N 1
ATOM 2031 C CA . GLY A 1 254 ? 5.152 -10.643 14.953 1.00 85.19 254 GLY A CA 1
ATOM 2032 C C . GLY A 1 254 ? 5.086 -9.413 15.859 1.00 85.19 254 GLY A C 1
ATOM 2033 O O . GLY A 1 254 ? 5.623 -9.418 16.966 1.00 85.19 254 GLY A O 1
ATOM 2034 N N . ARG A 1 255 ? 4.416 -8.360 15.380 1.00 89.00 255 ARG A N 1
ATOM 2035 C CA . ARG A 1 255 ? 4.206 -7.112 16.133 1.00 89.00 255 ARG A CA 1
ATOM 2036 C C . ARG A 1 255 ? 2.985 -7.162 17.046 1.00 89.00 255 ARG A C 1
ATOM 2038 O O . ARG A 1 255 ? 2.809 -6.260 17.847 1.00 89.00 255 ARG A O 1
ATOM 2045 N N . VAL A 1 256 ? 2.134 -8.175 16.940 1.00 93.88 256 VAL A N 1
ATOM 2046 C CA . VAL A 1 256 ? 0.988 -8.329 17.835 1.00 93.88 256 VAL A CA 1
ATOM 2047 C C . VAL A 1 256 ? 1.449 -8.994 19.128 1.00 93.88 256 VAL A C 1
ATOM 2049 O O . VAL A 1 256 ? 1.971 -10.107 19.087 1.00 93.88 256 VAL A O 1
ATOM 2052 N N . LEU A 1 257 ? 1.200 -8.353 20.268 1.00 95.44 257 LEU A N 1
ATOM 2053 C CA . LEU A 1 257 ? 1.358 -8.928 21.602 1.00 95.44 257 LEU A CA 1
ATOM 2054 C C . LEU A 1 257 ? 0.000 -8.936 22.313 1.00 95.44 257 LEU A C 1
ATOM 2056 O O . LEU A 1 257 ? -0.663 -7.906 22.398 1.00 95.44 257 LEU A O 1
ATOM 2060 N N . VAL A 1 258 ? -0.403 -10.088 22.841 1.00 96.81 258 VAL A N 1
ATOM 2061 C CA . VAL A 1 258 ? -1.600 -10.264 23.671 1.00 96.81 258 VAL A CA 1
ATOM 2062 C C . VAL A 1 258 ? -1.170 -10.789 25.032 1.00 96.81 258 VAL A C 1
ATOM 2064 O O . VAL A 1 258 ? -0.458 -11.782 25.120 1.00 96.81 258 VAL A O 1
ATOM 2067 N N . VAL A 1 259 ? -1.603 -10.135 26.099 1.00 96.38 259 VAL A N 1
ATOM 2068 C CA . VAL A 1 259 ? -1.211 -10.408 27.479 1.00 96.38 259 VAL A CA 1
ATOM 2069 C C . VAL A 1 259 ? -2.466 -10.511 28.330 1.00 96.38 259 VAL A C 1
ATOM 2071 O O . VAL A 1 259 ? -3.226 -9.556 28.432 1.00 96.38 259 VAL A O 1
ATOM 2074 N N . LYS A 1 260 ? -2.672 -11.654 28.971 1.00 97.62 260 LYS A N 1
ATOM 2075 C CA . LYS A 1 260 ? -3.683 -11.874 30.001 1.00 97.62 260 LYS A CA 1
ATOM 2076 C C . LYS A 1 260 ? -2.992 -11.963 31.357 1.00 97.62 260 LYS A C 1
ATOM 2078 O O . LYS A 1 260 ? -2.035 -12.715 31.509 1.00 97.62 260 LYS A O 1
ATOM 2083 N N . PHE A 1 261 ? -3.450 -11.203 32.337 1.00 95.88 261 PHE A N 1
ATOM 2084 C CA . PHE A 1 261 ? -2.894 -11.204 33.690 1.00 95.88 261 PHE A CA 1
ATOM 2085 C C . PHE A 1 261 ? -4.001 -10.911 34.699 1.00 95.88 261 PHE A C 1
ATOM 2087 O O . PHE A 1 261 ? -5.034 -10.342 34.350 1.00 95.88 261 PHE A O 1
ATOM 2094 N N . ILE A 1 262 ? -3.819 -11.307 35.950 1.00 95.69 262 ILE A N 1
ATOM 2095 C CA . ILE A 1 262 ? -4.738 -10.982 37.032 1.00 95.69 262 ILE A CA 1
ATOM 2096 C C . ILE A 1 262 ? -4.241 -9.692 37.666 1.00 95.69 262 ILE A C 1
ATOM 2098 O O . ILE A 1 262 ? -3.101 -9.582 38.123 1.00 95.69 262 ILE A O 1
ATOM 2102 N N . ASN A 1 263 ? -5.098 -8.681 37.681 1.00 93.56 263 ASN A N 1
ATOM 2103 C CA . ASN A 1 263 ? -4.761 -7.434 38.341 1.00 93.56 263 ASN A CA 1
ATOM 2104 C C . ASN A 1 263 ? -4.747 -7.672 39.865 1.00 93.56 263 ASN A C 1
ATOM 2106 O O . ASN A 1 263 ? -5.751 -8.134 40.406 1.00 93.56 263 ASN A O 1
ATOM 2110 N N . PRO A 1 264 ? -3.644 -7.382 40.581 1.00 89.38 264 PRO A N 1
ATOM 2111 C CA . PRO A 1 264 ? -3.522 -7.715 42.003 1.00 89.38 264 PRO A CA 1
ATOM 2112 C C . PRO A 1 264 ? -4.481 -6.920 42.900 1.00 89.38 264 PRO A C 1
ATOM 2114 O O . PRO A 1 264 ? -4.818 -7.392 43.983 1.00 89.38 264 PRO A O 1
ATOM 2117 N N . GLU A 1 265 ? -4.903 -5.727 42.473 1.00 94.38 265 GLU A N 1
ATOM 2118 C CA . GLU A 1 265 ? -5.766 -4.841 43.257 1.00 94.38 265 GLU A CA 1
ATOM 2119 C C . GLU A 1 265 ? -7.221 -5.282 43.152 1.00 94.38 265 GLU A C 1
ATOM 2121 O O . GLU A 1 265 ? -7.940 -5.330 44.146 1.00 94.38 265 GLU A O 1
ATOM 2126 N N . THR A 1 266 ? -7.649 -5.642 41.942 1.00 94.00 266 THR A N 1
ATOM 2127 C CA . THR A 1 266 ? -9.041 -6.029 41.680 1.00 94.00 266 THR A CA 1
ATOM 2128 C C . THR A 1 266 ? -9.262 -7.537 41.733 1.00 94.00 266 THR A C 1
ATOM 2130 O O . THR A 1 266 ? -10.408 -7.977 41.791 1.00 94.00 266 THR A O 1
ATOM 2133 N N . GLN A 1 267 ? -8.189 -8.335 41.694 1.00 93.56 267 GLN A N 1
ATOM 2134 C CA . GLN A 1 267 ? -8.207 -9.794 41.529 1.00 93.56 267 GLN A CA 1
ATOM 2135 C C . GLN A 1 267 ? -8.990 -10.260 40.283 1.00 93.56 267 GLN A C 1
ATOM 2137 O O . GLN A 1 267 ? -9.378 -11.423 40.180 1.00 93.56 267 GLN A O 1
ATOM 2142 N N . GLN A 1 268 ? -9.224 -9.367 39.313 1.00 94.50 268 GLN A N 1
ATOM 2143 C CA . GLN A 1 268 ? -9.910 -9.677 38.060 1.00 94.50 268 GLN A CA 1
ATOM 2144 C C . GLN A 1 268 ? -8.901 -9.981 36.952 1.00 94.50 268 GLN A C 1
ATOM 2146 O O . GLN A 1 268 ? -7.860 -9.329 36.840 1.00 94.50 268 GLN A O 1
ATOM 2151 N N . SER A 1 269 ? -9.228 -10.961 36.107 1.00 94.88 269 SER A N 1
ATOM 2152 C CA . SER A 1 269 ? -8.450 -11.255 34.903 1.00 94.88 269 SER A CA 1
ATOM 2153 C C . SER A 1 269 ? -8.650 -10.136 33.881 1.00 94.88 269 SER A C 1
ATOM 2155 O O . SER A 1 269 ? -9.777 -9.829 33.494 1.00 94.88 269 SER A O 1
ATOM 2157 N N . GLN A 1 270 ? -7.552 -9.522 33.462 1.00 96.44 270 GLN A N 1
ATOM 2158 C CA . GLN A 1 270 ? -7.499 -8.469 32.461 1.00 96.44 270 GLN A CA 1
ATOM 2159 C C . GLN A 1 270 ? -6.743 -8.976 31.242 1.00 96.44 270 GLN A C 1
ATOM 2161 O O . GLN A 1 270 ? -5.822 -9.786 31.354 1.00 96.44 270 GLN A O 1
ATOM 2166 N N . VAL A 1 271 ? -7.138 -8.489 30.069 1.00 95.81 271 VAL A N 1
ATOM 2167 C CA . VAL A 1 271 ? -6.473 -8.818 28.814 1.00 95.81 271 VAL A CA 1
ATOM 2168 C C . VAL A 1 271 ? -6.105 -7.533 28.092 1.00 95.81 271 VAL A C 1
ATOM 2170 O O . VAL A 1 271 ? -6.956 -6.677 27.871 1.00 95.81 271 VAL A O 1
ATOM 2173 N N . SER A 1 272 ? -4.836 -7.413 27.726 1.00 96.31 272 SER A N 1
ATOM 2174 C CA . SER A 1 272 ? -4.288 -6.323 26.933 1.00 96.31 272 SER A CA 1
ATOM 2175 C C . SER A 1 272 ? -3.790 -6.873 25.604 1.00 96.31 272 SER A C 1
ATOM 2177 O O . SER A 1 272 ? -3.084 -7.878 25.568 1.00 96.31 272 SER A O 1
ATOM 2179 N N . SER A 1 273 ? -4.152 -6.228 24.501 1.00 94.94 273 SER A N 1
ATOM 2180 C CA . SER A 1 273 ? -3.606 -6.530 23.179 1.00 94.94 273 SER A CA 1
ATOM 2181 C C . SER A 1 273 ? -3.042 -5.258 22.574 1.00 94.94 273 SER A C 1
ATOM 2183 O O . SER A 1 273 ? -3.762 -4.266 22.470 1.00 94.94 273 SER A O 1
ATOM 2185 N N . GLN A 1 274 ? -1.785 -5.296 22.150 1.00 95.00 274 GLN A N 1
ATOM 2186 C CA . GLN A 1 274 ? -1.085 -4.136 21.611 1.00 95.00 274 GLN A CA 1
ATOM 2187 C C . GLN A 1 274 ? -0.258 -4.496 20.378 1.00 95.00 274 GLN A C 1
ATOM 2189 O O . GLN A 1 274 ? 0.245 -5.616 20.244 1.00 95.00 274 GLN A O 1
ATOM 2194 N N . LEU A 1 275 ? -0.133 -3.529 19.468 1.00 93.69 275 LEU A N 1
ATOM 2195 C CA . LEU A 1 275 ? 0.745 -3.624 18.309 1.00 93.69 275 LEU A CA 1
ATOM 2196 C C . LEU A 1 275 ? 2.066 -2.926 18.641 1.00 93.69 275 LEU A C 1
ATOM 2198 O O . LEU A 1 275 ? 2.103 -1.705 18.754 1.00 93.69 275 LEU A O 1
ATOM 2202 N N . LEU A 1 276 ? 3.136 -3.702 18.773 1.00 90.12 276 LEU A N 1
ATOM 2203 C CA . LEU A 1 276 ? 4.450 -3.205 19.151 1.00 90.12 276 LEU A CA 1
ATOM 2204 C C . LEU A 1 276 ? 5.009 -2.278 18.072 1.00 90.12 276 LEU A C 1
ATOM 2206 O O . LEU A 1 276 ? 4.954 -2.593 16.875 1.00 90.12 276 LEU A O 1
ATOM 2210 N N . SER A 1 277 ? 5.588 -1.151 18.471 1.00 88.62 277 SER A N 1
ATOM 2211 C CA . SER A 1 277 ? 6.488 -0.372 17.618 1.00 88.62 277 SER A CA 1
ATOM 2212 C C . SER A 1 277 ? 7.723 -1.207 17.224 1.00 88.62 277 SER A C 1
ATOM 2214 O O . SER A 1 277 ? 7.930 -2.323 17.707 1.00 88.62 277 SER A O 1
ATOM 2216 N N . ILE A 1 278 ? 8.535 -0.720 16.280 1.00 79.75 278 ILE A N 1
ATOM 2217 C CA . ILE A 1 278 ? 9.746 -1.449 15.857 1.00 79.75 278 ILE A CA 1
ATOM 2218 C C . ILE A 1 278 ? 10.745 -1.536 17.019 1.00 79.75 278 ILE A C 1
ATOM 2220 O O . ILE A 1 278 ? 11.324 -2.597 17.244 1.00 79.75 278 ILE A O 1
ATOM 2224 N N . ASP A 1 279 ? 10.893 -0.456 17.783 1.00 82.31 279 ASP A N 1
ATOM 2225 C CA . ASP A 1 279 ? 11.828 -0.391 18.905 1.00 82.31 279 ASP A CA 1
ATOM 2226 C C . ASP A 1 279 ? 11.362 -1.260 20.082 1.00 82.31 279 ASP A C 1
ATOM 2228 O O . ASP A 1 279 ? 12.165 -1.988 20.668 1.00 82.31 279 ASP A O 1
ATOM 2232 N N . GLU A 1 280 ? 10.054 -1.296 20.356 1.00 91.25 280 GLU A N 1
ATOM 2233 C CA . GLU A 1 280 ? 9.449 -2.195 21.350 1.00 91.25 280 GLU A CA 1
ATOM 2234 C C . GLU A 1 280 ? 9.640 -3.673 20.984 1.00 91.25 280 GLU A C 1
ATOM 2236 O O . GLU A 1 280 ? 9.972 -4.494 21.842 1.00 91.25 280 GLU A O 1
ATOM 2241 N N . LEU A 1 281 ? 9.481 -4.021 19.701 1.00 89.75 281 LEU A N 1
ATOM 2242 C CA . LEU A 1 281 ? 9.720 -5.378 19.212 1.00 89.75 281 LEU A CA 1
ATOM 2243 C C . LEU A 1 281 ? 11.195 -5.779 19.365 1.00 89.75 281 LEU A C 1
ATOM 2245 O O . LEU A 1 281 ? 11.485 -6.872 19.852 1.00 89.75 281 LEU A O 1
ATOM 2249 N N . ILE A 1 282 ? 12.129 -4.902 18.975 1.00 78.94 282 ILE A N 1
ATOM 2250 C CA . ILE A 1 282 ? 13.576 -5.137 19.123 1.00 78.94 282 ILE A CA 1
ATOM 2251 C C . ILE A 1 282 ? 13.940 -5.309 20.600 1.00 78.94 282 ILE A C 1
ATOM 2253 O O . ILE A 1 282 ? 14.720 -6.197 20.953 1.00 78.94 282 ILE A O 1
ATOM 2257 N N . TYR A 1 283 ? 13.375 -4.477 21.474 1.00 90.00 283 TYR A N 1
ATOM 2258 C CA . TYR A 1 283 ? 13.593 -4.581 22.909 1.00 90.00 283 TYR A CA 1
ATOM 2259 C C . TYR A 1 283 ? 13.113 -5.930 23.461 1.00 90.00 283 TYR A C 1
ATOM 2261 O O . TYR A 1 283 ? 13.854 -6.587 24.198 1.00 90.00 283 TYR A O 1
ATOM 2269 N N . LEU A 1 284 ? 11.916 -6.376 23.072 1.00 91.75 284 LEU A N 1
ATOM 2270 C CA . LEU A 1 284 ? 11.351 -7.640 23.535 1.00 91.75 284 LEU A CA 1
ATOM 2271 C C . LEU A 1 284 ? 12.153 -8.857 23.035 1.00 91.75 284 LEU A C 1
ATOM 2273 O O . LEU A 1 284 ? 12.407 -9.784 23.803 1.00 91.75 284 LEU A O 1
ATOM 2277 N N . GLU A 1 285 ? 12.636 -8.828 21.788 1.00 85.88 285 GLU A N 1
ATOM 2278 C CA . GLU A 1 285 ? 13.501 -9.879 21.226 1.00 85.88 285 GLU A CA 1
ATOM 2279 C C . GLU A 1 285 ? 14.843 -10.011 21.960 1.00 85.88 285 GLU A C 1
ATOM 2281 O O . GLU A 1 285 ? 15.367 -11.118 22.107 1.00 85.88 285 GLU A O 1
ATOM 2286 N N . ASN A 1 286 ? 15.390 -8.907 22.472 1.00 87.19 286 ASN A N 1
ATOM 2287 C CA . ASN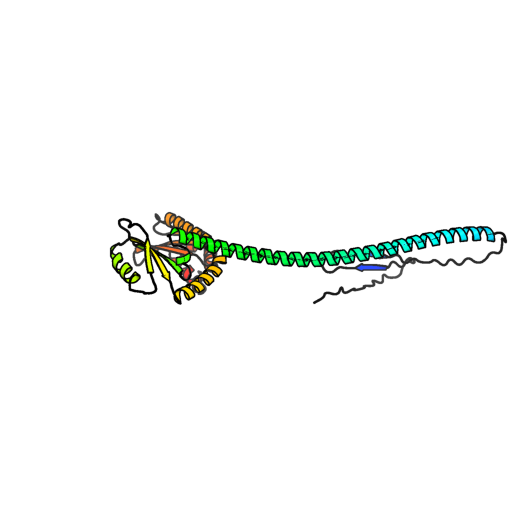 A 1 286 ? 16.615 -8.926 23.274 1.00 87.19 286 ASN A CA 1
ATOM 2288 C C . ASN A 1 286 ? 16.378 -9.400 24.720 1.00 87.19 286 ASN A C 1
ATOM 2290 O O . ASN A 1 286 ? 17.329 -9.796 25.393 1.00 87.19 286 ASN A O 1
ATOM 2294 N N . ASN A 1 287 ? 15.125 -9.408 25.191 1.00 91.06 287 ASN A N 1
ATOM 2295 C CA . ASN A 1 287 ? 14.746 -9.716 26.572 1.00 91.06 287 ASN A CA 1
ATOM 2296 C C . ASN A 1 287 ? 13.654 -10.800 26.637 1.00 91.06 287 ASN A C 1
ATOM 2298 O O . ASN A 1 287 ? 12.631 -10.649 27.302 1.00 91.06 287 ASN A O 1
ATOM 2302 N N . LYS A 1 288 ? 13.880 -11.938 25.970 1.00 90.12 288 LYS A N 1
ATOM 2303 C CA . LYS A 1 288 ? 12.877 -13.014 25.791 1.00 90.12 288 LYS A CA 1
ATOM 2304 C C . LYS A 1 288 ? 12.272 -13.563 27.090 1.00 90.12 288 LYS A C 1
ATOM 2306 O O . LYS A 1 288 ? 11.149 -14.060 27.077 1.00 90.12 288 LYS A O 1
ATOM 2311 N N . GLY A 1 289 ? 12.989 -13.455 28.212 1.00 90.75 289 GLY A N 1
ATOM 2312 C CA . GLY A 1 289 ? 12.494 -13.853 29.535 1.00 90.75 289 GLY A CA 1
ATOM 2313 C C . GLY A 1 289 ? 11.276 -13.051 30.015 1.00 90.75 289 GLY A C 1
ATOM 2314 O O . GLY A 1 289 ? 10.519 -13.544 30.846 1.00 90.75 289 GLY A O 1
ATOM 2315 N N . LEU A 1 290 ? 11.033 -11.856 29.460 1.00 92.25 290 LEU A N 1
ATOM 2316 C CA . LEU A 1 290 ? 9.901 -11.002 29.833 1.00 92.25 290 LEU A CA 1
ATOM 2317 C C . LEU A 1 290 ? 8.539 -11.640 29.529 1.00 92.25 290 LEU A C 1
ATOM 2319 O O . LEU A 1 290 ? 7.595 -11.431 30.282 1.00 92.25 290 LEU A O 1
ATOM 2323 N N . ILE A 1 291 ? 8.439 -12.478 28.492 1.00 93.06 291 ILE A N 1
ATOM 2324 C CA . ILE A 1 291 ? 7.183 -13.160 28.125 1.00 93.06 291 ILE A CA 1
ATOM 2325 C C . ILE A 1 291 ? 6.702 -14.107 29.236 1.00 93.06 291 ILE A C 1
ATOM 2327 O O . ILE A 1 291 ? 5.501 -14.329 29.378 1.00 93.06 291 ILE A O 1
ATOM 2331 N N . GLN A 1 292 ? 7.614 -14.626 30.066 1.00 92.81 292 GLN A N 1
ATOM 2332 C CA . GLN A 1 292 ? 7.263 -15.491 31.198 1.00 92.81 292 GLN A CA 1
ATOM 2333 C C . GLN A 1 292 ? 6.552 -14.732 32.329 1.00 92.81 292 GLN A C 1
ATOM 2335 O O . GLN A 1 292 ? 5.982 -15.365 33.211 1.00 92.81 292 GLN A O 1
ATOM 2340 N N . ASN A 1 293 ? 6.557 -13.393 32.295 1.00 94.62 293 ASN A N 1
ATOM 2341 C CA . ASN A 1 293 ? 5.959 -12.529 33.308 1.00 94.62 293 ASN A CA 1
ATOM 2342 C C . ASN A 1 293 ? 4.978 -11.533 32.650 1.00 94.62 293 ASN A C 1
ATOM 2344 O O . ASN A 1 293 ? 5.358 -10.389 32.381 1.00 94.62 293 ASN A O 1
ATOM 2348 N N . PRO A 1 294 ? 3.706 -11.934 32.415 1.00 91.81 294 PRO A N 1
ATOM 2349 C CA . PRO A 1 294 ? 2.701 -11.147 31.686 1.00 91.81 294 PRO A CA 1
ATOM 2350 C C . PRO A 1 294 ? 2.484 -9.728 32.225 1.00 91.81 294 PRO A C 1
ATOM 2352 O O . PRO A 1 294 ? 2.176 -8.804 31.484 1.00 91.81 294 PRO A O 1
ATOM 2355 N N . ARG A 1 295 ? 2.686 -9.512 33.519 1.00 91.94 295 ARG A N 1
ATOM 2356 C CA . ARG A 1 295 ? 2.559 -8.177 34.100 1.00 91.94 295 ARG A CA 1
ATOM 2357 C C . ARG A 1 295 ? 3.759 -7.280 33.784 1.00 91.94 295 ARG A C 1
ATOM 2359 O O . ARG A 1 295 ? 3.597 -6.160 33.310 1.00 91.94 295 ARG A O 1
ATOM 2366 N N . LEU A 1 296 ? 4.961 -7.806 34.003 1.00 93.88 296 LEU A N 1
ATOM 2367 C CA . LEU A 1 296 ? 6.210 -7.058 33.878 1.00 93.88 296 LEU A CA 1
ATOM 2368 C C . LEU A 1 296 ? 6.509 -6.693 32.414 1.00 93.88 296 LEU A C 1
ATOM 2370 O O . LEU A 1 296 ? 7.078 -5.640 32.146 1.00 93.88 296 LEU A O 1
ATOM 2374 N N . ILE A 1 297 ? 6.074 -7.515 31.452 1.00 95.44 297 ILE A N 1
ATOM 2375 C CA . ILE A 1 297 ? 6.233 -7.217 30.021 1.00 95.44 297 ILE A CA 1
ATOM 2376 C C . ILE A 1 297 ? 5.491 -5.939 29.591 1.00 95.44 297 ILE A C 1
ATOM 2378 O O . ILE A 1 297 ? 6.055 -5.168 28.818 1.00 95.44 297 ILE A O 1
ATOM 2382 N N . LEU A 1 298 ? 4.280 -5.663 30.099 1.00 94.12 298 LEU A N 1
ATOM 2383 C CA . LEU A 1 298 ? 3.554 -4.428 29.763 1.00 94.12 298 LEU A CA 1
ATOM 2384 C C . LEU A 1 298 ? 4.245 -3.192 30.356 1.00 94.12 298 LEU A C 1
ATOM 2386 O O . LEU A 1 298 ? 4.357 -2.175 29.677 1.00 94.12 298 LEU A O 1
ATOM 2390 N N . GLU A 1 299 ? 4.765 -3.302 31.581 1.00 93.94 299 GLU A N 1
ATOM 2391 C CA . GLU A 1 299 ? 5.515 -2.230 32.248 1.00 93.94 299 GLU A CA 1
ATOM 2392 C C . GLU A 1 299 ? 6.813 -1.898 31.492 1.00 93.94 299 GLU A C 1
ATOM 2394 O O . GLU A 1 299 ? 7.082 -0.735 31.202 1.00 93.94 299 GLU A O 1
ATOM 2399 N N . GLN A 1 300 ? 7.594 -2.912 31.101 1.00 94.12 300 GLN A N 1
ATOM 2400 C CA . GLN A 1 300 ? 8.847 -2.699 30.367 1.00 94.12 300 GLN A CA 1
ATOM 2401 C C . GLN A 1 300 ? 8.621 -2.156 28.951 1.00 94.12 300 GLN A C 1
ATOM 2403 O O . GLN A 1 300 ? 9.394 -1.320 28.487 1.00 94.12 300 GLN A O 1
ATOM 2408 N N . ILE A 1 301 ? 7.553 -2.582 28.269 1.00 94.25 301 ILE A N 1
ATOM 2409 C CA . ILE A 1 301 ? 7.193 -2.028 26.957 1.00 94.25 301 ILE A CA 1
ATOM 2410 C C . ILE A 1 301 ? 6.773 -0.560 27.084 1.00 94.25 301 ILE A C 1
ATOM 2412 O O . ILE A 1 301 ? 7.182 0.254 26.260 1.00 94.25 301 ILE A O 1
ATOM 2416 N N . ALA A 1 302 ? 6.029 -0.197 28.132 1.00 93.88 302 ALA A N 1
ATOM 2417 C CA . ALA A 1 302 ? 5.655 1.194 28.382 1.00 93.88 302 ALA A CA 1
ATOM 2418 C C . ALA A 1 302 ? 6.875 2.102 28.645 1.00 93.88 302 ALA A C 1
ATOM 2420 O O . ALA A 1 302 ? 6.883 3.242 28.187 1.00 93.88 302 ALA A O 1
ATOM 2421 N N . LEU A 1 303 ? 7.923 1.606 29.321 1.00 92.75 303 LEU A N 1
ATOM 2422 C CA . LEU A 1 303 ? 9.176 2.356 29.515 1.00 92.75 303 LEU A CA 1
ATOM 2423 C C . LEU A 1 303 ? 9.873 2.653 28.181 1.00 92.75 303 LEU A C 1
ATOM 2425 O O . LEU A 1 303 ? 10.265 3.789 27.927 1.00 92.75 303 LEU A O 1
ATOM 2429 N N . VAL A 1 304 ? 9.958 1.650 27.301 1.00 90.56 304 VAL A N 1
ATOM 2430 C CA . VAL A 1 304 ? 10.527 1.809 25.953 1.00 90.56 304 VAL A CA 1
ATOM 2431 C C . VAL A 1 304 ? 9.706 2.788 25.115 1.00 90.56 304 VAL A C 1
ATOM 2433 O O . VAL A 1 304 ? 10.286 3.612 24.416 1.00 90.56 304 VAL A O 1
ATOM 2436 N N . HIS A 1 305 ? 8.373 2.731 25.208 1.00 87.81 305 HIS A N 1
ATOM 2437 C CA . HIS A 1 305 ? 7.473 3.625 24.475 1.00 87.81 305 HIS A CA 1
ATOM 2438 C C . HIS A 1 305 ? 7.679 5.108 24.827 1.00 87.81 305 HIS A C 1
ATOM 2440 O O . HIS A 1 305 ? 7.501 5.976 23.977 1.00 87.81 305 HIS A O 1
ATOM 2446 N N . ASN A 1 306 ? 8.072 5.402 26.069 1.00 88.19 306 ASN A N 1
ATOM 2447 C CA . ASN A 1 306 ? 8.275 6.765 26.563 1.00 88.19 306 ASN A CA 1
ATOM 2448 C C . ASN A 1 306 ? 9.705 7.300 26.346 1.00 88.19 306 ASN A C 1
ATOM 2450 O O . ASN A 1 306 ? 10.040 8.348 26.897 1.00 88.19 306 ASN A O 1
ATOM 2454 N N . ASP A 1 307 ? 10.557 6.597 25.585 1.00 74.00 307 ASP A N 1
ATOM 2455 C CA . ASP A 1 307 ? 11.989 6.901 25.389 1.00 74.00 307 ASP A CA 1
ATOM 2456 C C . ASP A 1 307 ? 12.819 6.981 26.690 1.00 74.00 307 ASP A C 1
ATOM 2458 O O . ASP A 1 307 ? 14.002 7.348 26.687 1.00 74.00 307 ASP A O 1
ATOM 2462 N N . GLU A 1 308 ? 12.245 6.577 27.823 1.00 66.06 308 GLU A N 1
ATOM 2463 C CA . GLU A 1 308 ? 12.992 6.370 29.050 1.00 66.06 308 GLU A CA 1
ATOM 2464 C C . GLU A 1 308 ? 13.804 5.094 28.856 1.00 66.06 308 GLU A C 1
ATOM 2466 O O . GLU A 1 308 ? 13.256 3.993 28.846 1.00 66.06 308 GLU A O 1
ATOM 2471 N N . LYS A 1 309 ? 15.122 5.238 28.638 1.00 53.59 309 LYS A N 1
ATOM 2472 C CA . LYS A 1 309 ? 16.023 4.087 28.484 1.00 53.59 309 LYS A CA 1
ATOM 2473 C C . LYS A 1 309 ? 15.708 3.078 29.592 1.00 53.59 309 LYS A C 1
ATOM 2475 O O . LYS A 1 309 ? 15.947 3.403 30.758 1.00 53.59 309 LYS A O 1
ATOM 2480 N N . PRO A 1 310 ? 15.198 1.882 29.251 1.00 52.97 310 PRO A N 1
ATOM 2481 C CA . PRO A 1 310 ? 14.808 0.918 30.258 1.00 52.97 310 PRO A CA 1
ATOM 2482 C C . PRO A 1 310 ? 16.047 0.591 31.080 1.00 52.97 310 PRO A C 1
ATOM 2484 O O . PRO A 1 310 ? 17.130 0.366 30.525 1.00 52.97 310 PRO A O 1
ATOM 2487 N N . LEU A 1 311 ? 15.892 0.610 32.403 1.00 51.72 311 LEU A N 1
ATOM 2488 C CA . LEU A 1 311 ? 16.907 0.106 33.314 1.00 51.72 311 LEU A CA 1
ATOM 2489 C C . LEU A 1 311 ? 17.095 -1.364 32.950 1.00 51.72 311 LEU A C 1
ATOM 2491 O O . LEU A 1 311 ? 16.259 -2.204 33.279 1.00 51.72 311 LEU A O 1
ATOM 2495 N N . LEU A 1 312 ? 18.142 -1.660 32.173 1.00 55.12 312 LEU A N 1
ATOM 2496 C CA . LEU A 1 312 ? 18.516 -3.034 31.880 1.00 55.12 312 LEU A CA 1
ATOM 2497 C C . LEU A 1 312 ? 18.623 -3.743 33.232 1.00 55.12 312 LEU A C 1
ATOM 2499 O O . LEU A 1 312 ? 19.285 -3.195 34.118 1.00 55.12 312 LEU A O 1
ATOM 2503 N N . PRO A 1 313 ? 17.980 -4.909 33.419 1.00 50.56 313 PRO A N 1
ATOM 2504 C CA . PRO A 1 313 ? 18.201 -5.676 34.630 1.00 50.56 313 PRO A CA 1
ATOM 2505 C C . PRO A 1 313 ? 19.708 -5.894 34.741 1.00 50.56 313 PRO A C 1
ATOM 2507 O O . PRO A 1 313 ? 20.336 -6.322 33.763 1.00 50.56 313 PRO A O 1
ATOM 2510 N N . ASP A 1 314 ? 20.287 -5.517 35.886 1.00 50.91 314 ASP A N 1
ATOM 2511 C CA . ASP A 1 314 ? 21.709 -5.713 36.150 1.00 50.91 314 ASP A CA 1
ATOM 2512 C C . ASP A 1 314 ? 22.059 -7.137 35.729 1.00 50.91 314 ASP A C 1
ATOM 2514 O O . ASP A 1 314 ? 21.378 -8.093 36.120 1.00 50.91 314 ASP A O 1
ATOM 2518 N N . LYS A 1 315 ? 23.063 -7.270 34.847 1.00 43.38 315 LYS A N 1
ATOM 2519 C CA . LYS A 1 315 ? 23.525 -8.586 34.395 1.00 43.38 315 LYS A CA 1
ATOM 2520 C C . LYS A 1 315 ? 23.653 -9.461 35.637 1.00 43.38 315 LYS A C 1
ATOM 2522 O O . LYS A 1 315 ? 24.301 -9.003 36.579 1.00 43.38 315 LYS A O 1
ATOM 2527 N N . PRO A 1 316 ? 23.074 -10.674 35.652 1.00 42.38 316 PRO A N 1
ATOM 2528 C CA . PRO A 1 316 ? 23.198 -11.536 36.811 1.00 42.38 316 PRO A CA 1
ATOM 2529 C C . PRO A 1 316 ? 24.688 -11.696 37.107 1.00 42.38 316 PRO A C 1
ATOM 2531 O O . PRO A 1 316 ? 25.439 -12.234 36.288 1.00 42.38 316 PRO A O 1
ATOM 2534 N N . THR A 1 317 ? 25.132 -11.150 38.238 1.00 53.81 317 THR A N 1
ATOM 2535 C CA . THR A 1 317 ? 26.434 -11.477 38.805 1.00 53.81 317 THR A CA 1
ATOM 2536 C C . THR A 1 317 ? 26.354 -12.943 39.182 1.00 53.81 317 THR A C 1
ATOM 2538 O O . THR A 1 317 ? 25.696 -13.297 40.159 1.00 53.81 317 THR A O 1
ATOM 2541 N N . HIS A 1 318 ? 26.928 -13.779 38.318 1.00 56.00 318 HIS A N 1
ATOM 2542 C CA . HIS A 1 318 ? 27.272 -15.157 38.636 1.00 56.00 318 HIS A CA 1
ATOM 2543 C C . HIS A 1 318 ? 28.178 -15.210 39.866 1.00 56.00 318 HIS A C 1
ATOM 2545 O O . HIS A 1 318 ? 29.042 -14.312 39.999 1.00 56.00 318 HIS A O 1
#

Secondary structure (DSSP, 8-state):
---------------S------EEEEEEE-TTT--EEEEEEE---------PPP---TT-HHHHHHHHHHHHHHHHHHHHHHHHHHHHHHHHHHHHHHHHHHHHHHHHHHHHHHHHHHHHHHHHHHHHHHHHHHHHHHTTT--HHHHTT-EEEEEEEEES-GGGHHHHHHHHHS--TTEEEEEE-PPBTTBEEEEEEEEE-HHHHHHHHHHHHHHHHHHTTTHHHHHHHHHHHHHHHHHHHHHTT-SSEEEEETTEEEEEEE-TTT--EEEEEEE--HHHHHHHHHTGGGGG-HHHHHHHHHHHHTT-----------

Mean predicted aligned error: 18.59 Å

Radius of gyration: 44.91 Å; Cα contacts (8 Å, |Δi|>4): 233; chains: 1; bounding box: 113×45×117 Å